Protein AF-0000000077763457 (afdb_homodimer)

Secondary structure (DSSP, 8-state):
-HHHHHHHHHHHHHHTTSSS-HHHHHHHHHHHHHHHHHHHHHHHHHHHHHHHHHHHHHHHHHHHHHHHHHHHHHS-TTTTHHHHHHHHHHHHHHHHHHHT-------TTTTT-GGGG--/-HHHHHHHHHHHHHHGGGSS-HHHHHHHHHHHHHHHHHHHHHHHHHHHHHHHHHHHHHHHHHHHHHHHHHHHHHS-TTTTHHHHHHHHHHHHHHHHHHHH-------TTTTT-GGGG--

pLDDT: mean 83.64, std 17.23, range [43.44, 98.12]

Organism: Raphanus sativus (NCBI:txid3726)

Structure (mmCIF, N/CA/C/O backbone):
data_AF-0000000077763457-model_v1
#
loop_
_entity.id
_entity.type
_entity.pdbx_description
1 polymer 'Uncharacterized protein LOC130497691'
#
loop_
_atom_site.group_PDB
_atom_site.id
_atom_site.type_symbol
_atom_site.label_atom_id
_atom_site.label_alt_id
_atom_site.label_comp_id
_atom_site.label_asym_id
_atom_site.label_entity_id
_atom_site.label_seq_id
_atom_site.pdbx_PDB_ins_code
_atom_site.Cartn_x
_atom_site.Cartn_y
_atom_site.Cartn_z
_atom_site.occupancy
_atom_site.B_iso_or_equiv
_atom_site.auth_seq_id
_atom_site.auth_comp_id
_atom_site.auth_asym_id
_atom_site.auth_atom_id
_atom_site.pdbx_PDB_model_num
ATOM 1 N N . MET A 1 1 ? 8.023 27.281 19.297 1 49.06 1 MET A N 1
ATOM 2 C CA . MET A 1 1 ? 6.66 27.219 19.828 1 49.06 1 MET A CA 1
ATOM 3 C C . MET A 1 1 ? 6.531 28 21.125 1 49.06 1 MET A C 1
ATOM 5 O O . MET A 1 1 ? 5.613 28.812 21.266 1 49.06 1 MET A O 1
ATOM 9 N N . GLU A 1 2 ? 7.637 27.734 21.938 1 48 2 GLU A N 1
ATOM 10 C CA . GLU A 1 2 ? 7.523 28.312 23.281 1 48 2 GLU A CA 1
ATOM 11 C C . GLU A 1 2 ? 7.621 29.844 23.234 1 48 2 GLU A C 1
ATOM 13 O O . GLU A 1 2 ? 6.832 30.531 23.859 1 48 2 GLU A O 1
ATOM 18 N N . ASN A 1 3 ? 8.625 30.266 22.609 1 46.22 3 ASN A N 1
ATOM 19 C CA . ASN A 1 3 ? 8.828 31.703 22.547 1 46.22 3 ASN A CA 1
ATOM 20 C C . ASN A 1 3 ? 7.656 32.406 21.875 1 46.22 3 ASN A C 1
ATOM 22 O O . ASN A 1 3 ? 7.254 33.5 22.281 1 46.22 3 ASN A O 1
ATOM 26 N N . PHE A 1 4 ? 7.117 31.688 20.969 1 47.12 4 PHE A N 1
ATOM 27 C CA . PHE A 1 4 ? 5.988 32.219 20.203 1 47.12 4 PHE A CA 1
ATOM 28 C C . PHE A 1 4 ? 4.758 32.344 21.094 1 47.12 4 PHE A C 1
ATOM 30 O O . PHE A 1 4 ? 4.062 33.344 21.062 1 47.12 4 PHE A O 1
ATOM 37 N N . ILE A 1 5 ? 4.566 31.359 21.781 1 53 5 ILE A N 1
ATOM 38 C CA . ILE A 1 5 ? 3.436 31.375 22.703 1 53 5 ILE A CA 1
ATOM 39 C C . ILE A 1 5 ? 3.58 32.562 23.672 1 53 5 ILE A C 1
ATOM 41 O O . ILE A 1 5 ? 2.596 33.219 24 1 53 5 ILE A O 1
ATOM 45 N N . ARG A 1 6 ? 4.82 32.688 23.922 1 52.28 6 ARG A N 1
ATOM 46 C CA . ARG A 1 6 ? 5.09 33.719 24.891 1 52.28 6 ARG A CA 1
ATOM 47 C C . ARG A 1 6 ? 4.762 35.094 24.297 1 52.28 6 ARG A C 1
ATOM 49 O O . ARG A 1 6 ? 4.125 35.938 24.953 1 52.28 6 ARG A O 1
ATOM 56 N N . ASP A 1 7 ? 5.195 35.281 23.094 1 50.53 7 ASP A N 1
ATOM 57 C CA . ASP A 1 7 ? 4.949 36.594 22.469 1 50.53 7 ASP A CA 1
ATOM 58 C C . ASP A 1 7 ? 3.459 36.781 22.219 1 50.53 7 ASP A C 1
ATOM 60 O O . ASP A 1 7 ? 2.941 37.906 22.406 1 50.53 7 ASP A O 1
ATOM 64 N N . LEU A 1 8 ? 2.832 35.719 21.875 1 54.31 8 LEU A N 1
ATOM 65 C CA . LEU A 1 8 ? 1.391 35.781 21.672 1 54.31 8 LEU A CA 1
ATOM 66 C C . LEU A 1 8 ? 0.662 36.125 22.969 1 54.31 8 LEU A C 1
ATOM 68 O O . LEU A 1 8 ? -0.302 36.875 22.953 1 54.31 8 LEU A O 1
ATOM 72 N N . LYS A 1 9 ? 1.216 35.562 24 1 51.25 9 LYS A N 1
ATOM 73 C CA . LYS A 1 9 ? 0.611 35.812 25.297 1 51.25 9 LYS A CA 1
ATOM 74 C C . LYS A 1 9 ? 0.705 37.312 25.656 1 51.25 9 LYS A C 1
ATOM 76 O O . LYS A 1 9 ? -0.251 37.875 26.188 1 51.25 9 LYS A O 1
ATOM 81 N N . ILE A 1 10 ? 1.78 37.875 25.438 1 50.09 10 ILE A N 1
ATOM 82 C CA . ILE A 1 10 ? 1.994 39.281 25.797 1 50.09 10 ILE A CA 1
ATOM 83 C C . ILE A 1 10 ? 1.069 40.156 24.969 1 50.09 10 ILE A C 1
ATOM 85 O O . ILE A 1 10 ? 0.465 41.094 25.484 1 50.09 10 ILE A O 1
ATOM 89 N N . LYS A 1 11 ? 0.938 39.719 23.828 1 50.59 11 LYS A N 1
ATOM 90 C CA . LYS A 1 11 ? 0.143 40.562 22.938 1 50.59 11 LYS A CA 1
ATOM 91 C C . LYS A 1 11 ? -1.35 40.375 23.203 1 50.59 11 LYS A C 1
ATOM 93 O O . LYS A 1 11 ? -2.127 41.312 23.062 1 50.59 11 LYS A O 1
ATOM 98 N N . THR A 1 12 ? -1.699 39.188 23.688 1 53.12 12 THR A N 1
ATOM 99 C CA . THR A 1 12 ? -3.074 38.906 24.094 1 53.12 12 THR A CA 1
ATOM 100 C C . THR A 1 12 ? -3.475 39.781 25.281 1 53.12 12 THR A C 1
ATOM 102 O O . THR A 1 12 ? -4.609 40.25 25.344 1 53.12 12 THR A O 1
ATOM 105 N N . LEU A 1 13 ? -2.615 39.969 26.156 1 47.91 13 LEU A N 1
ATOM 106 C CA . LEU A 1 13 ? -2.963 40.781 27.328 1 47.91 13 LEU A CA 1
ATOM 107 C C . LEU A 1 13 ? -3.432 42.188 26.891 1 47.91 13 LEU A C 1
ATOM 109 O O . LEU A 1 13 ? -4.328 42.75 27.516 1 47.91 13 LEU A O 1
ATOM 113 N N . MET A 1 14 ? -2.785 42.656 26.031 1 46.94 14 MET A N 1
ATOM 114 C CA . MET A 1 14 ? -3.211 44 25.688 1 46.94 14 MET A CA 1
ATOM 115 C C . MET A 1 14 ? -4.531 43.969 24.922 1 46.94 14 MET A C 1
ATOM 117 O O . MET A 1 14 ? -5.285 44.969 24.953 1 46.94 14 MET A O 1
ATOM 121 N N . ALA A 1 15 ? -4.727 42.844 24.172 1 46.34 15 ALA A N 1
ATOM 122 C CA . ALA A 1 15 ? -5.938 42.719 23.359 1 46.34 15 ALA A CA 1
ATOM 123 C C . ALA A 1 15 ? -7.074 42.094 24.188 1 46.34 15 ALA A C 1
ATOM 125 O O . ALA A 1 15 ? -8.18 41.906 23.672 1 46.34 15 ALA A O 1
ATOM 126 N N . GLU A 1 16 ? -6.867 41.812 25.359 1 48.91 16 GLU A N 1
ATOM 127 C CA . GLU A 1 16 ? -7.883 41.156 26.203 1 48.91 16 GLU A CA 1
ATOM 128 C C . GLU A 1 16 ? -9.172 42 26.219 1 48.91 16 GLU A C 1
ATOM 130 O O . GLU A 1 16 ? -10.234 41.469 26.578 1 48.91 16 GLU A O 1
ATOM 135 N N . ASP A 1 17 ? -9.086 43.156 25.953 1 47.09 17 ASP A N 1
ATOM 136 C CA . ASP A 1 17 ? -10.336 43.781 26.344 1 47.09 17 ASP A CA 1
ATOM 137 C C . ASP A 1 17 ? -11.492 43.312 25.469 1 47.09 17 ASP A C 1
ATOM 139 O O . ASP A 1 17 ? -12.656 43.375 25.875 1 47.09 17 ASP A O 1
ATOM 143 N N . TYR A 1 18 ? -11.391 43.219 24.141 1 43.44 18 TYR A N 1
ATOM 144 C CA . TYR A 1 18 ? -12.531 43.062 23.25 1 43.44 18 TYR A CA 1
ATOM 145 C C . TYR A 1 18 ? -12.289 41.938 22.25 1 43.44 18 TYR A C 1
ATOM 147 O O . TYR A 1 18 ? -11.703 42.156 21.188 1 43.44 18 TYR A O 1
ATOM 155 N N . GLY A 1 19 ? -12.109 40.625 22.828 1 51.44 19 GLY A N 1
ATOM 156 C CA . GLY A 1 19 ? -12.172 39.5 21.875 1 51.44 19 GLY A CA 1
ATOM 157 C C . GLY A 1 19 ? -11.383 38.312 22.312 1 51.44 19 GLY A C 1
ATOM 158 O O . GLY A 1 19 ? -10.914 38.25 23.453 1 51.44 19 GLY A O 1
ATOM 159 N N . THR A 1 20 ? -11.719 37.188 21.797 1 58.56 20 THR A N 1
ATOM 160 C CA . THR A 1 20 ? -11 35.938 22.047 1 58.56 20 THR A CA 1
ATOM 161 C C . THR A 1 20 ? -9.492 36.188 22.047 1 58.56 20 THR A C 1
ATOM 163 O O . THR A 1 20 ? -8.961 36.812 21.141 1 58.56 20 THR A O 1
ATOM 166 N N . PRO A 1 21 ? -8.992 36.031 23.281 1 64.75 21 PRO A N 1
ATOM 167 C CA . PRO A 1 21 ? -7.543 36.219 23.344 1 64.75 21 PRO A CA 1
ATOM 168 C C . PRO A 1 21 ? -6.816 35.625 22.141 1 64.75 21 PRO A C 1
ATOM 170 O O . PRO A 1 21 ? -7.254 34.594 21.594 1 64.75 21 PRO A O 1
ATOM 173 N N . VAL A 1 22 ? -5.957 36.25 21.562 1 67.44 22 VAL A N 1
ATOM 174 C CA . VAL A 1 22 ? -5.145 35.844 20.406 1 67.44 22 VAL A CA 1
ATOM 175 C C . VAL A 1 22 ? -4.613 34.438 20.625 1 67.44 22 VAL A C 1
ATOM 177 O O . VAL A 1 22 ? -4.562 33.625 19.688 1 67.44 22 VAL A O 1
ATOM 180 N N . GLU A 1 23 ? -4.359 34.188 21.906 1 68.94 23 GLU A N 1
ATOM 181 C CA . GLU A 1 23 ? -3.844 32.844 22.234 1 68.94 23 GLU A CA 1
ATOM 182 C C . GLU A 1 23 ? -4.891 31.766 21.984 1 68.94 23 GLU A C 1
ATOM 184 O O . GLU A 1 23 ? -4.574 30.703 21.469 1 68.94 23 GLU A O 1
ATOM 189 N N . GLU A 1 24 ? -6.105 32 22.312 1 74.5 24 GLU A N 1
ATOM 190 C CA . GLU A 1 24 ? -7.188 31.047 22.109 1 74.5 24 GLU A CA 1
ATOM 191 C C . GLU A 1 24 ? -7.453 30.828 20.625 1 74.5 24 GLU A C 1
ATOM 193 O O . GLU A 1 24 ? -7.711 29.703 20.188 1 74.5 24 GLU A O 1
ATOM 198 N N . VAL A 1 25 ? -7.387 31.859 19.891 1 71.06 25 VAL A N 1
ATOM 199 C CA . VAL A 1 25 ? -7.59 31.766 18.453 1 71.06 25 VAL A CA 1
ATOM 200 C C . VAL A 1 25 ? -6.473 30.938 17.828 1 71.06 25 VAL A C 1
ATOM 202 O O . VAL A 1 25 ? -6.727 30.094 16.969 1 71.06 25 VAL A O 1
ATOM 205 N N . PHE A 1 26 ? -5.312 31.203 18.312 1 76.12 26 PHE A N 1
ATOM 206 C CA . PHE A 1 26 ? -4.16 30.469 17.812 1 76.12 26 PHE A CA 1
ATOM 207 C C . PHE A 1 26 ? -4.281 28.984 18.141 1 76.12 26 PHE A C 1
ATOM 209 O O . PHE A 1 26 ? -4.102 28.141 17.25 1 76.12 26 PHE A O 1
ATOM 216 N N . ASP A 1 27 ? -4.676 28.75 19.297 1 79.88 27 ASP A N 1
ATOM 217 C CA . ASP A 1 27 ? -4.82 27.359 19.719 1 79.88 27 ASP A CA 1
ATOM 218 C C . ASP A 1 27 ? -5.883 26.656 18.891 1 79.88 27 ASP A C 1
ATOM 220 O O . ASP A 1 27 ? -5.684 25.516 18.469 1 79.88 27 ASP A O 1
ATOM 224 N N . LYS A 1 28 ? -6.922 27.297 18.625 1 82.31 28 LYS A N 1
ATOM 225 C CA . LYS A 1 28 ? -7.996 26.703 17.844 1 82.31 28 LYS A CA 1
ATOM 226 C C . LYS A 1 28 ? -7.551 26.453 16.406 1 82.31 28 LYS A C 1
ATOM 228 O O . LYS A 1 28 ? -7.883 25.422 15.812 1 82.31 28 LYS A O 1
ATOM 233 N N . CYS A 1 29 ? -6.785 27.344 15.875 1 78.38 29 CYS A N 1
ATOM 234 C CA . CYS A 1 29 ? -6.273 27.188 14.523 1 78.38 29 CYS A CA 1
ATOM 235 C C . CYS A 1 29 ? -5.344 25.984 14.422 1 78.38 29 CYS A C 1
ATOM 237 O O . CYS A 1 29 ? -5.441 25.188 13.484 1 78.38 29 CYS A O 1
ATOM 239 N N . VAL A 1 30 ? -4.547 25.891 15.391 1 82.06 30 VAL A N 1
ATOM 240 C CA . VAL A 1 30 ? -3.596 24.797 15.43 1 82.06 30 VAL A CA 1
ATOM 241 C C . VAL A 1 30 ? -4.348 23.469 15.539 1 82.06 30 VAL A C 1
ATOM 243 O O . VAL A 1 30 ? -4.031 22.516 14.828 1 82.06 30 VAL A O 1
ATOM 246 N N . GLU A 1 31 ? -5.32 23.438 16.328 1 85.06 31 GLU A N 1
ATOM 247 C CA . GLU A 1 31 ? -6.125 22.234 16.516 1 85.06 31 GLU A CA 1
ATOM 248 C C . GLU A 1 31 ? -6.852 21.859 15.219 1 85.06 31 GLU A C 1
ATOM 250 O O . GLU A 1 31 ? -6.828 20.703 14.805 1 85.06 31 GLU A O 1
ATOM 255 N N . ASP A 1 32 ? -7.43 22.828 14.602 1 83.38 32 ASP A N 1
ATOM 256 C CA . ASP A 1 32 ? -8.18 22.578 13.367 1 83.38 32 ASP A CA 1
ATOM 257 C C . ASP A 1 32 ? -7.258 22.078 12.258 1 83.38 32 ASP A C 1
ATOM 259 O O . ASP A 1 32 ? -7.609 21.156 11.523 1 83.38 32 ASP A O 1
ATOM 263 N N . MET A 1 33 ? -6.133 22.703 12.18 1 86.44 33 MET A N 1
ATOM 264 C CA . MET A 1 33 ? -5.168 22.281 11.172 1 86.44 33 MET A CA 1
ATOM 265 C C . MET A 1 33 ? -4.68 20.859 11.438 1 86.44 33 MET A C 1
ATOM 267 O O . MET A 1 33 ? -4.578 20.047 10.516 1 86.44 33 MET A O 1
ATOM 271 N N . THR A 1 34 ? -4.445 20.562 12.664 1 88.38 34 THR A N 1
ATOM 272 C CA . THR A 1 34 ? -3.996 19.234 13.039 1 88.38 34 THR A CA 1
ATOM 273 C C . THR A 1 34 ? -5.047 18.188 12.68 1 88.38 34 THR A C 1
ATOM 275 O O . THR A 1 34 ? -4.727 17.156 12.07 1 88.38 34 THR A O 1
ATOM 278 N N . GLU A 1 35 ? -6.246 18.5 13.008 1 91.38 35 GLU A N 1
ATOM 279 C CA . GLU A 1 35 ? -7.328 17.562 12.719 1 91.38 35 GLU A CA 1
ATOM 280 C C . GLU A 1 35 ? -7.5 17.359 11.211 1 91.38 35 GLU A C 1
ATOM 282 O O . GLU A 1 35 ? -7.715 16.234 10.75 1 91.38 35 GLU A O 1
ATOM 287 N N . HIS A 1 36 ? -7.359 18.438 10.508 1 92.12 36 HIS A N 1
ATOM 288 C CA . HIS A 1 36 ? -7.492 18.391 9.055 1 92.12 36 HIS A CA 1
ATOM 289 C C . HIS A 1 36 ? -6.422 17.5 8.438 1 92.12 36 HIS A C 1
ATOM 291 O O . HIS A 1 36 ? -6.727 16.625 7.625 1 92.12 36 HIS A O 1
ATOM 297 N N . TYR A 1 37 ? -5.242 17.672 8.852 1 92.56 37 TYR A N 1
ATOM 298 C CA . TYR A 1 37 ? -4.156 16.891 8.273 1 92.56 37 TYR A CA 1
ATOM 299 C C . TYR A 1 37 ? -4.176 15.461 8.789 1 92.56 37 TYR A C 1
ATOM 301 O O . TYR A 1 37 ? -3.842 14.531 8.062 1 92.56 37 TYR A O 1
ATOM 309 N N . ARG A 1 38 ? -4.594 15.305 10.023 1 93.19 38 ARG A N 1
ATOM 310 C CA . ARG A 1 38 ? -4.762 13.945 10.531 1 93.19 38 ARG A CA 1
ATOM 311 C C . ARG A 1 38 ? -5.805 13.18 9.719 1 93.19 38 ARG A C 1
ATOM 313 O O . ARG A 1 38 ? -5.637 11.992 9.445 1 93.19 38 ARG A O 1
ATOM 320 N N . ALA A 1 39 ? -6.82 13.852 9.328 1 94.69 39 ALA A N 1
ATOM 321 C CA . ALA A 1 39 ? -7.832 13.219 8.484 1 94.69 39 ALA A CA 1
ATOM 322 C C . ALA A 1 39 ? -7.227 12.758 7.156 1 94.69 39 ALA A C 1
ATOM 324 O O . ALA A 1 39 ? -7.531 11.664 6.68 1 94.69 39 ALA A O 1
ATOM 325 N N . LYS A 1 40 ? -6.402 13.539 6.594 1 94.38 40 LYS A N 1
ATOM 326 C CA . LYS A 1 40 ? -5.734 13.172 5.352 1 94.38 40 LYS A CA 1
ATOM 327 C C . LYS A 1 40 ? -4.828 11.953 5.551 1 94.38 40 LYS A C 1
ATOM 329 O O . LYS A 1 40 ? -4.812 11.047 4.719 1 94.38 40 LYS A O 1
ATOM 334 N N . LEU A 1 41 ? -4.094 11.977 6.645 1 95.62 41 LEU A N 1
ATOM 335 C CA . LEU A 1 41 ? -3.24 10.844 6.977 1 95.62 41 LEU A CA 1
ATOM 336 C C . LEU A 1 41 ? -4.066 9.57 7.109 1 95.62 41 LEU A C 1
ATOM 338 O O . LEU A 1 41 ? -3.691 8.523 6.56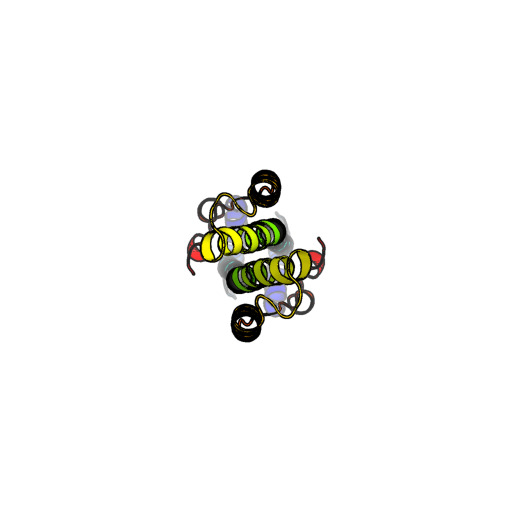6 1 95.62 41 LEU A O 1
ATOM 342 N N . PHE A 1 42 ? -5.191 9.672 7.703 1 95.25 42 PHE A N 1
ATOM 343 C CA . PHE A 1 42 ? -6.059 8.516 7.895 1 95.25 42 PHE A CA 1
ATOM 344 C C . PHE A 1 42 ? -6.602 8.023 6.559 1 95.25 42 PHE A C 1
ATOM 346 O O . PHE A 1 42 ? -6.699 6.812 6.328 1 95.25 42 PHE A O 1
ATOM 353 N N . MET A 1 43 ? -6.934 8.953 5.711 1 95.25 43 MET A N 1
ATOM 354 C CA . MET A 1 43 ? -7.414 8.578 4.383 1 95.25 43 MET A CA 1
ATOM 355 C C . MET A 1 43 ? -6.359 7.789 3.621 1 95.25 43 MET A C 1
ATOM 357 O O . MET A 1 43 ? -6.66 6.754 3.025 1 95.25 43 MET A O 1
ATOM 361 N N . LEU A 1 44 ? -5.176 8.297 3.701 1 94.94 44 LEU A N 1
ATOM 362 C CA . LEU A 1 44 ? -4.082 7.629 3.004 1 94.94 44 LEU A CA 1
ATOM 363 C C . LEU A 1 44 ? -3.795 6.266 3.625 1 94.94 44 LEU A C 1
ATOM 365 O O . LEU A 1 44 ? -3.562 5.289 2.908 1 94.94 44 LEU A O 1
ATOM 369 N N . LYS A 1 45 ? -3.871 6.227 4.875 1 95.38 45 LYS A N 1
ATOM 370 C CA . LYS A 1 45 ? -3.662 4.953 5.562 1 95.38 45 LYS A CA 1
ATOM 371 C C . LYS A 1 45 ? -4.746 3.945 5.195 1 95.38 45 LYS A C 1
ATOM 373 O O . LYS A 1 45 ? -4.457 2.775 4.945 1 95.38 45 LYS A O 1
ATOM 378 N N . LYS A 1 46 ? -5.949 4.363 5.176 1 94 46 LYS A N 1
ATOM 379 C CA . LYS A 1 46 ? -7.055 3.488 4.793 1 94 46 LYS A CA 1
ATOM 380 C C . LYS A 1 46 ? -6.883 2.971 3.371 1 94 46 LYS A C 1
ATOM 382 O O . LYS A 1 46 ? -7.16 1.802 3.092 1 94 46 LYS A O 1
ATOM 387 N N . GLN A 1 47 ? -6.445 3.844 2.512 1 95.44 47 GLN A N 1
ATOM 388 C CA . GLN A 1 47 ? -6.172 3.416 1.145 1 95.44 47 GLN A CA 1
ATOM 389 C C . GLN A 1 47 ? -5.062 2.369 1.107 1 95.44 47 GLN A C 1
ATOM 391 O O . GLN A 1 47 ? -5.18 1.357 0.412 1 95.44 47 GLN A O 1
ATOM 396 N N . GLN A 1 48 ? -4.023 2.592 1.823 1 94.31 48 GLN A N 1
ATOM 397 C CA . GLN A 1 48 ? -2.91 1.654 1.913 1 94.31 48 GLN A CA 1
ATOM 398 C C . GLN A 1 48 ? -3.379 0.29 2.412 1 94.31 48 GLN A C 1
ATOM 400 O O . GLN A 1 48 ? -3.02 -0.742 1.841 1 94.31 48 GLN A O 1
ATOM 405 N N . ASP A 1 49 ? -4.164 0.328 3.457 1 94 49 ASP A N 1
ATOM 406 C CA . ASP A 1 49 ? -4.68 -0.913 4.027 1 94 49 ASP A CA 1
ATOM 407 C C . ASP A 1 49 ? -5.547 -1.664 3.02 1 94 49 ASP A C 1
ATOM 409 O O . ASP A 1 49 ? -5.461 -2.889 2.912 1 94 49 ASP A O 1
ATOM 413 N N . ALA A 1 50 ? -6.363 -0.971 2.379 1 95.25 50 ALA A N 1
ATOM 414 C CA . ALA A 1 50 ? -7.223 -1.579 1.365 1 95.25 50 ALA A CA 1
ATOM 415 C C . ALA A 1 50 ? -6.395 -2.166 0.225 1 95.25 50 ALA A C 1
ATOM 417 O O . ALA A 1 50 ? -6.691 -3.258 -0.267 1 95.25 50 ALA A O 1
ATOM 418 N N . GLU A 1 51 ? -5.367 -1.445 -0.211 1 95 51 GLU A N 1
ATOM 419 C CA . GLU A 1 51 ? -4.473 -1.95 -1.249 1 95 51 GLU A CA 1
ATOM 420 C C . GLU A 1 51 ? -3.779 -3.234 -0.803 1 95 51 GLU A C 1
ATOM 422 O O . GLU A 1 51 ? -3.652 -4.18 -1.584 1 95 51 GLU A O 1
ATOM 427 N N . TYR A 1 52 ? -3.383 -3.256 0.397 1 95.81 52 TYR A N 1
ATOM 428 C CA . TYR A 1 52 ? -2.742 -4.453 0.932 1 95.81 52 TYR A CA 1
ATOM 429 C C . TYR A 1 52 ? -3.684 -5.652 0.864 1 95.81 52 TYR A C 1
ATOM 431 O O . TYR A 1 52 ? -3.289 -6.734 0.424 1 95.81 52 TYR A O 1
ATOM 439 N N . LYS A 1 53 ? -4.84 -5.449 1.29 1 95.81 53 LYS A N 1
ATOM 440 C CA . LYS A 1 53 ? -5.836 -6.516 1.232 1 95.81 53 LYS A CA 1
ATOM 441 C C . LYS A 1 53 ? -6.043 -6.996 -0.201 1 95.81 53 LYS A C 1
ATOM 443 O O . LYS A 1 53 ? -6.113 -8.203 -0.453 1 95.81 53 LYS A O 1
ATOM 448 N N . LYS A 1 54 ? -6.207 -6.059 -1.076 1 96.25 54 LYS A N 1
ATOM 449 C CA . LYS A 1 54 ? -6.375 -6.426 -2.48 1 96.25 54 LYS A CA 1
ATOM 450 C C . LYS A 1 54 ? -5.191 -7.25 -2.977 1 96.25 54 LYS A C 1
ATOM 452 O O . LYS A 1 54 ? -5.375 -8.258 -3.66 1 96.25 54 LYS A O 1
ATOM 457 N N . PHE A 1 55 ? -3.994 -6.828 -2.643 1 95.75 55 PHE A N 1
ATOM 458 C CA . PHE A 1 55 ? -2.781 -7.527 -3.045 1 95.75 55 PHE A CA 1
ATOM 459 C C . PHE A 1 55 ? -2.771 -8.953 -2.498 1 95.75 55 PHE A C 1
ATOM 461 O O . PHE A 1 55 ? -2.424 -9.898 -3.211 1 95.75 55 PHE A O 1
ATOM 468 N N . GLN A 1 56 ? -3.213 -9.117 -1.295 1 95.5 56 GLN A N 1
ATOM 469 C CA . GLN A 1 56 ? -3.266 -10.453 -0.698 1 95.5 56 GLN A CA 1
ATOM 470 C C . GLN A 1 56 ? -4.191 -11.375 -1.49 1 95.5 56 GLN A C 1
ATOM 472 O O . GLN A 1 56 ? -3.859 -12.539 -1.729 1 95.5 56 GLN A O 1
ATOM 477 N N . GLU A 1 57 ? -5.23 -10.805 -1.866 1 95.88 57 GLU A N 1
ATOM 478 C CA . GLU A 1 57 ? -6.168 -11.602 -2.654 1 95.88 57 GLU A CA 1
ATOM 479 C C . GLU A 1 57 ? -5.594 -11.93 -4.031 1 95.88 57 GLU A C 1
ATOM 481 O O . GLU A 1 57 ? -5.859 -12.992 -4.586 1 95.88 57 GLU A O 1
ATOM 486 N N . GLU A 1 58 ? -4.824 -11.008 -4.602 1 96.19 58 GLU A N 1
ATOM 487 C CA . GLU A 1 58 ? -4.246 -11.18 -5.934 1 96.19 58 GLU A CA 1
ATOM 488 C C . GLU A 1 58 ? -3.18 -12.273 -5.934 1 96.19 58 GLU A C 1
ATOM 490 O O . GLU A 1 58 ? -2.902 -12.875 -6.973 1 96.19 58 GLU A O 1
ATOM 495 N N . LEU A 1 59 ? -2.584 -12.5 -4.824 1 96.38 59 LEU A N 1
ATOM 496 C CA . LEU A 1 59 ? -1.567 -13.539 -4.738 1 96.38 59 LEU A CA 1
ATOM 497 C C . LEU A 1 59 ? -2.133 -14.891 -5.168 1 96.38 59 LEU A C 1
ATOM 499 O O . LEU A 1 59 ? -1.491 -15.617 -5.926 1 96.38 59 LEU A O 1
ATOM 503 N N . GLU A 1 60 ? -3.311 -15.164 -4.719 1 96.94 60 GLU A N 1
ATOM 504 C CA . GLU A 1 60 ? -3.939 -16.438 -5.074 1 96.94 60 GLU A CA 1
ATOM 505 C C . GLU A 1 60 ? -4.215 -16.516 -6.574 1 96.94 60 GLU A C 1
ATOM 507 O O . GLU A 1 60 ? -4.117 -17.578 -7.172 1 96.94 60 GLU A O 1
ATOM 512 N N . VAL A 1 61 ? -4.598 -15.422 -7.121 1 96.94 61 VAL A N 1
ATOM 513 C CA . VAL A 1 61 ? -4.82 -15.367 -8.562 1 96.94 61 VAL A CA 1
ATOM 514 C C . VAL A 1 61 ? -3.557 -15.805 -9.297 1 96.94 61 VAL A C 1
ATOM 516 O O . VAL A 1 61 ? -3.611 -16.672 -10.18 1 96.94 61 VAL A O 1
ATOM 519 N N . TRP A 1 62 ? -2.428 -15.312 -8.914 1 97.75 62 TRP A N 1
ATOM 520 C CA . TRP A 1 62 ? -1.165 -15.594 -9.586 1 97.75 62 TRP A CA 1
ATOM 521 C C . TRP A 1 62 ? -0.718 -17.031 -9.32 1 97.75 62 TRP A C 1
ATOM 523 O O . TRP A 1 62 ? -0.16 -17.688 -10.203 1 97.75 62 TRP A O 1
ATOM 533 N N . ARG A 1 63 ? -1.011 -17.484 -8.141 1 97.94 63 ARG A N 1
ATOM 534 C CA . ARG A 1 63 ? -0.69 -18.875 -7.812 1 97.94 63 ARG A CA 1
ATOM 535 C C . ARG A 1 63 ? -1.428 -19.828 -8.734 1 97.94 63 ARG A C 1
ATOM 537 O O . ARG A 1 63 ? -0.82 -20.734 -9.312 1 97.94 63 ARG A O 1
ATOM 544 N N . ILE A 1 64 ? -2.703 -19.656 -8.914 1 97.62 64 ILE A N 1
ATOM 545 C CA . ILE A 1 64 ? -3.527 -20.5 -9.766 1 97.62 64 ILE A CA 1
ATOM 546 C C . ILE A 1 64 ? -3.098 -20.344 -11.219 1 97.62 64 ILE A C 1
ATOM 548 O O . ILE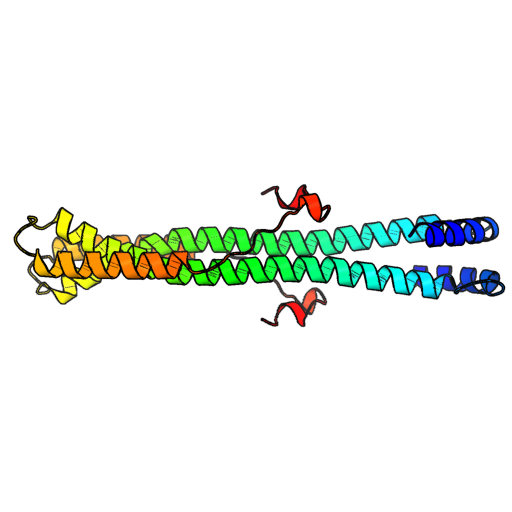 A 1 64 ? -3.031 -21.328 -11.969 1 97.62 64 ILE A O 1
ATOM 552 N N . GLN A 1 65 ? -2.791 -19.078 -11.586 1 97.5 65 GLN A N 1
ATOM 553 C CA . GLN A 1 65 ? -2.309 -18.828 -12.938 1 97.5 65 GLN A CA 1
ATOM 554 C C . GLN A 1 65 ? -1.022 -19.594 -13.219 1 97.5 65 GLN A C 1
ATOM 556 O O . GLN A 1 65 ? -0.83 -20.125 -14.32 1 97.5 65 GLN A O 1
ATOM 561 N N . GLY A 1 66 ? -0.154 -19.641 -12.281 1 96.56 66 GLY A N 1
ATOM 562 C CA . GLY A 1 66 ? 1.059 -20.422 -12.438 1 96.56 66 GLY A CA 1
ATOM 563 C C . GLY A 1 66 ? 0.787 -21.891 -12.711 1 96.56 66 GLY A C 1
ATOM 564 O O . GLY A 1 66 ? 1.419 -22.5 -13.586 1 96.56 66 GLY A O 1
ATOM 565 N N . LYS A 1 67 ? -0.133 -22.484 -12.008 1 95.94 67 LYS A N 1
ATOM 566 C CA . LYS A 1 67 ? -0.508 -23.875 -12.227 1 95.94 67 LYS A CA 1
ATOM 567 C C . LYS A 1 67 ? -1.038 -24.078 -13.641 1 95.94 67 LYS A C 1
ATOM 569 O O . LYS A 1 67 ? -0.631 -25.016 -14.336 1 95.94 67 LYS A O 1
ATOM 574 N N . LEU A 1 68 ? -1.894 -23.125 -14 1 96 68 LEU A N 1
ATOM 575 C CA . LEU A 1 68 ? -2.492 -23.219 -15.328 1 96 68 LEU A CA 1
ATOM 576 C C . LEU A 1 68 ? -1.429 -23.094 -16.406 1 96 68 LEU A C 1
ATOM 578 O O . LEU A 1 68 ? -1.45 -23.828 -17.406 1 96 68 LEU A O 1
ATOM 582 N N . GLU A 1 69 ? -0.555 -22.188 -16.266 1 94.62 69 GLU A N 1
ATOM 583 C CA . GLU A 1 69 ? 0.53 -21.984 -17.219 1 94.62 69 GLU A CA 1
ATOM 584 C C . GLU A 1 69 ? 1.374 -23.25 -17.375 1 94.62 69 GLU A C 1
ATOM 586 O O . GLU A 1 69 ? 1.738 -23.625 -18.5 1 94.62 69 GLU A O 1
ATOM 591 N N . LEU A 1 70 ? 1.625 -23.906 -16.234 1 93.69 70 LEU A N 1
ATOM 592 C CA . LEU A 1 70 ? 2.436 -25.109 -16.281 1 93.69 70 LEU A CA 1
ATOM 593 C C . LEU A 1 70 ? 1.731 -26.203 -17.078 1 93.69 70 LEU A C 1
ATOM 595 O O . LEU A 1 70 ? 2.357 -26.891 -17.891 1 93.69 70 LEU A O 1
ATOM 599 N N . ILE A 1 71 ? 0.465 -26.406 -16.875 1 92.25 71 ILE A N 1
ATOM 600 C CA . ILE A 1 71 ? -0.316 -27.406 -17.609 1 92.25 71 ILE A CA 1
ATOM 601 C C . ILE A 1 71 ? -0.25 -27.109 -19.109 1 92.25 71 ILE A C 1
ATOM 603 O O . ILE A 1 71 ? -0.028 -28.031 -19.906 1 92.25 71 ILE A O 1
ATOM 607 N N . ASN A 1 72 ? -0.331 -25.844 -19.438 1 90.75 72 ASN A N 1
ATOM 608 C CA . ASN A 1 72 ? -0.307 -25.453 -20.844 1 90.75 72 ASN A CA 1
ATOM 609 C C . ASN A 1 72 ? 1.075 -25.656 -21.469 1 90.75 72 ASN A C 1
ATOM 611 O O . ASN A 1 72 ? 1.192 -26 -22.641 1 90.75 72 ASN A O 1
ATOM 615 N N . ASP A 1 73 ? 2.059 -25.453 -20.656 1 88.38 73 ASP A N 1
ATOM 616 C CA . ASP A 1 73 ? 3.43 -25.547 -21.156 1 88.38 73 ASP A CA 1
ATOM 617 C C . ASP A 1 73 ? 3.852 -27 -21.344 1 88.38 73 ASP A C 1
ATOM 619 O O . ASP A 1 73 ? 4.527 -27.328 -22.312 1 88.38 73 ASP A O 1
ATOM 623 N N . LEU A 1 74 ? 3.443 -27.906 -20.469 1 86.81 74 LEU A N 1
ATOM 624 C CA . LEU A 1 74 ? 4.055 -29.234 -20.438 1 86.81 74 LEU A CA 1
ATOM 625 C C . LEU A 1 74 ? 3.084 -30.297 -20.938 1 86.81 74 LEU A C 1
ATOM 627 O O . LEU A 1 74 ? 3.498 -31.406 -21.297 1 86.81 74 LEU A O 1
ATOM 631 N N . PHE A 1 75 ? 1.814 -29.922 -20.906 1 82.75 75 PHE A N 1
ATOM 632 C CA . PHE A 1 75 ? 0.871 -30.984 -21.219 1 82.75 75 PHE A CA 1
ATOM 633 C C . PHE A 1 75 ? -0.056 -30.562 -22.359 1 82.75 75 PHE A C 1
ATOM 635 O O . PHE A 1 75 ? -0.278 -29.375 -22.578 1 82.75 75 PHE A O 1
ATOM 642 N N . ASN A 1 76 ? -0.318 -31.625 -23.125 1 75 76 ASN A N 1
ATOM 643 C CA . ASN A 1 76 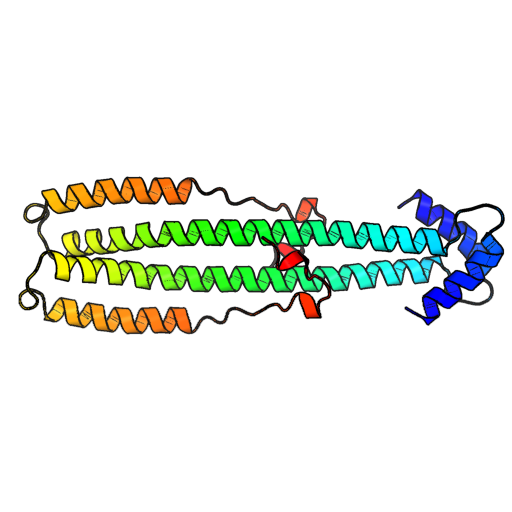? -1.345 -31.375 -24.141 1 75 76 ASN A CA 1
ATOM 644 C C . ASN A 1 76 ? -2.719 -31.172 -23.5 1 75 76 ASN A C 1
ATOM 646 O O . ASN A 1 76 ? -2.982 -31.688 -22.406 1 75 76 ASN A O 1
ATOM 650 N N . ASN A 1 77 ? -3.537 -30.328 -24.031 1 66.75 77 ASN A N 1
ATOM 651 C CA . ASN A 1 77 ? -4.828 -29.875 -23.516 1 66.75 77 ASN A CA 1
ATOM 652 C C . ASN A 1 77 ? -5.695 -31.047 -23.078 1 66.75 77 ASN A C 1
ATOM 654 O O . ASN A 1 77 ? -6.461 -30.938 -22.125 1 66.75 77 ASN A O 1
ATOM 658 N N . ASP A 1 78 ? -5.336 -32.281 -23.5 1 77.19 78 ASP A N 1
ATOM 659 C CA . ASP A 1 78 ? -6.242 -33.375 -23.219 1 77.19 78 ASP A CA 1
ATOM 660 C C . ASP A 1 78 ? -5.793 -34.156 -21.984 1 77.19 78 ASP A C 1
ATOM 662 O O . ASP A 1 78 ? -6.625 -34.688 -21.25 1 77.19 78 ASP A O 1
ATOM 666 N N . ALA A 1 79 ? -4.625 -34.188 -21.578 1 76.62 79 ALA A N 1
ATOM 667 C CA . ALA A 1 79 ? -4.102 -35.062 -20.531 1 76.62 79 ALA A CA 1
ATOM 668 C C . ALA A 1 79 ? -4.559 -34.594 -19.156 1 76.62 79 ALA A C 1
ATOM 670 O O . ALA A 1 79 ? -4.836 -35.438 -18.281 1 76.62 79 ALA A O 1
ATOM 671 N N . LEU A 1 80 ? -4.789 -33.312 -18.984 1 88.56 80 LEU A N 1
ATOM 672 C CA . LEU A 1 80 ? -5.152 -32.781 -17.672 1 88.56 80 LEU A CA 1
ATOM 673 C C . LEU A 1 80 ? -6.367 -31.859 -17.781 1 88.56 80 LEU A C 1
ATOM 675 O O . LEU A 1 80 ? -6.438 -30.844 -17.094 1 88.56 80 LEU A O 1
ATOM 679 N N . LYS A 1 81 ? -7.285 -32.344 -18.641 1 90.5 81 LYS A N 1
ATOM 680 C CA . LYS A 1 81 ? -8.445 -31.5 -18.938 1 90.5 81 LYS A CA 1
ATOM 681 C C . LYS A 1 81 ? -9.281 -31.25 -17.688 1 90.5 81 LYS A C 1
ATOM 683 O O . LYS A 1 81 ? -9.703 -30.125 -17.422 1 90.5 81 LYS A O 1
ATOM 688 N N . GLU A 1 82 ? -9.57 -32.312 -16.891 1 90.81 82 GLU A N 1
ATOM 689 C CA . GLU A 1 82 ? -10.367 -32.156 -15.68 1 90.81 82 GLU A CA 1
ATOM 690 C C . GLU A 1 82 ? -9.695 -31.219 -14.688 1 90.81 82 GLU A C 1
ATOM 692 O O . GLU A 1 82 ? -10.352 -30.328 -14.125 1 90.81 82 GLU A O 1
ATOM 697 N N . GLU A 1 83 ? -8.375 -31.406 -14.453 1 92.56 83 GLU A N 1
ATOM 698 C CA . GLU A 1 83 ? -7.629 -30.531 -13.562 1 92.56 83 GLU A CA 1
ATOM 699 C C . GLU A 1 83 ? -7.609 -29.094 -14.078 1 92.56 83 GLU A C 1
ATOM 701 O O . GLU A 1 83 ? -7.754 -28.156 -13.305 1 92.56 83 GLU A O 1
ATOM 706 N N . LYS A 1 84 ? -7.461 -28.922 -15.328 1 93.56 84 LYS A N 1
ATOM 707 C CA . LYS A 1 84 ? -7.469 -27.609 -15.945 1 93.56 84 LYS A CA 1
ATOM 708 C C . LYS A 1 84 ? -8.805 -26.906 -15.711 1 93.56 84 LYS A C 1
ATOM 710 O O . LYS A 1 84 ? -8.836 -25.719 -15.359 1 93.56 84 LYS A O 1
ATOM 715 N N . GLU A 1 85 ? -9.867 -27.578 -15.961 1 94.44 85 GLU A N 1
ATOM 716 C CA . GLU A 1 85 ? -11.195 -27 -15.766 1 94.44 85 GLU A CA 1
ATOM 717 C C . GLU A 1 85 ? -11.406 -26.578 -14.32 1 94.44 85 GLU A C 1
ATOM 719 O O . GLU A 1 85 ? -11.984 -25.531 -14.055 1 94.44 85 GLU A O 1
ATOM 724 N N . LYS A 1 86 ? -10.914 -27.359 -13.391 1 95.81 86 LYS A N 1
ATOM 725 C CA . LYS A 1 86 ? -11 -27.016 -11.969 1 95.81 86 LYS A CA 1
ATOM 726 C C . LYS A 1 86 ? -10.219 -25.75 -11.664 1 95.81 86 LYS A C 1
ATOM 728 O O . LYS A 1 86 ? -10.711 -24.859 -10.953 1 95.81 86 LYS A O 1
ATOM 733 N N . LEU A 1 87 ? -9.07 -25.656 -12.164 1 96.62 87 LEU A N 1
ATOM 734 C CA . LEU A 1 87 ? -8.219 -24.5 -11.93 1 96.62 87 LEU A CA 1
ATOM 735 C C . LEU A 1 87 ? -8.812 -23.25 -12.578 1 96.62 87 LEU A C 1
ATOM 737 O O . LEU A 1 87 ? -8.727 -22.156 -12.016 1 96.62 87 LEU A O 1
ATOM 741 N N . GLU A 1 88 ? -9.398 -23.422 -13.758 1 97 88 GLU A N 1
ATOM 742 C CA . GLU A 1 88 ? -10.039 -22.281 -14.422 1 97 88 GLU A CA 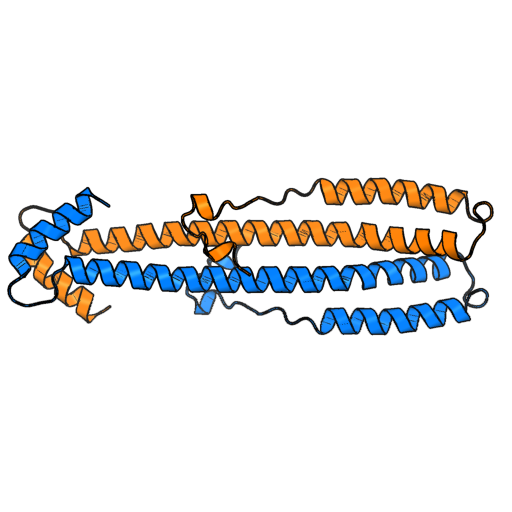1
ATOM 743 C C . GLU A 1 88 ? -11.203 -21.75 -13.594 1 97 88 GLU A C 1
ATOM 745 O O . GLU A 1 88 ? -11.383 -20.531 -13.477 1 97 88 GLU A O 1
ATOM 750 N N . SER A 1 89 ? -11.961 -22.641 -13.055 1 97.38 89 SER A N 1
ATOM 751 C CA . SER A 1 89 ? -13.055 -22.234 -12.172 1 97.38 89 SER A CA 1
ATOM 752 C C . SER A 1 89 ? -12.523 -21.531 -10.93 1 97.38 89 SER A C 1
ATOM 754 O O . SER A 1 89 ? -13.062 -20.516 -10.508 1 97.38 89 SER A O 1
ATOM 756 N N . ALA A 1 90 ? -11.461 -22.078 -10.352 1 97.88 90 ALA A N 1
ATOM 757 C CA . ALA A 1 90 ? -10.836 -21.469 -9.18 1 97.88 90 ALA A CA 1
ATOM 758 C C . ALA A 1 90 ? -10.281 -20.078 -9.508 1 97.88 90 ALA A C 1
ATOM 760 O O . ALA A 1 90 ? -10.344 -19.172 -8.688 1 97.88 90 ALA A O 1
ATOM 761 N N . LEU A 1 91 ? -9.773 -19.969 -10.703 1 98.12 91 LEU A N 1
ATOM 762 C CA . LEU A 1 91 ? -9.219 -18.688 -11.141 1 98.12 91 LEU A CA 1
ATOM 763 C C . LEU A 1 91 ? -10.297 -17.609 -11.211 1 98.12 91 LEU A C 1
ATOM 765 O O . LEU A 1 91 ? -10.094 -16.484 -10.742 1 98.12 91 LEU A O 1
ATOM 769 N N . VAL A 1 92 ? -11.398 -17.938 -11.773 1 97.81 92 VAL A N 1
ATOM 770 C CA . VAL A 1 92 ? -12.516 -17 -11.875 1 97.81 92 VAL A CA 1
ATOM 771 C C . VAL A 1 92 ? -12.938 -16.547 -10.477 1 97.81 92 VAL A C 1
ATOM 773 O O . VAL A 1 92 ? -13.156 -15.359 -10.242 1 97.81 92 VAL A O 1
ATOM 776 N N . LEU A 1 93 ? -13.023 -17.484 -9.562 1 98 93 LEU A N 1
ATOM 777 C CA . LEU A 1 93 ? -13.414 -17.172 -8.195 1 98 93 LEU A CA 1
ATOM 778 C C . LEU A 1 93 ? -12.375 -16.281 -7.523 1 98 93 LEU A C 1
ATOM 780 O O . LEU A 1 93 ? -12.719 -15.312 -6.852 1 98 93 LEU A O 1
ATOM 784 N N . ALA A 1 94 ? -11.133 -16.609 -7.637 1 97.75 94 ALA A N 1
ATOM 785 C CA . ALA A 1 94 ? -10.047 -15.828 -7.051 1 97.75 94 ALA A CA 1
ATOM 786 C C . ALA A 1 94 ? -10.039 -14.406 -7.609 1 97.75 94 ALA A C 1
ATOM 788 O O . ALA A 1 94 ? -9.867 -13.445 -6.863 1 97.75 94 ALA A O 1
ATOM 789 N N . GLN A 1 95 ? -10.227 -14.281 -8.93 1 97.88 95 GLN A N 1
ATOM 790 C CA . GLN A 1 95 ? -10.266 -12.977 -9.57 1 97.88 95 GLN A CA 1
ATOM 791 C C . GLN A 1 95 ? -11.445 -12.148 -9.055 1 97.88 95 GLN A C 1
ATOM 793 O O . GLN A 1 95 ? -11.312 -10.938 -8.836 1 97.88 95 GLN A O 1
ATOM 798 N N . ALA A 1 96 ? -12.531 -12.758 -8.898 1 97.5 96 ALA A N 1
ATOM 799 C CA . ALA A 1 96 ? -13.711 -12.07 -8.375 1 97.5 96 ALA A CA 1
ATOM 800 C C . ALA A 1 96 ? -13.453 -11.547 -6.965 1 97.5 96 ALA A C 1
ATOM 802 O O . ALA A 1 96 ? -13.812 -10.414 -6.641 1 97.5 96 ALA A O 1
ATOM 803 N N . LYS A 1 97 ? -12.844 -12.312 -6.133 1 96.56 97 LYS A N 1
ATOM 804 C CA . LYS A 1 97 ? -12.523 -11.914 -4.766 1 96.56 97 LYS A CA 1
ATOM 805 C C . LYS A 1 97 ? -11.594 -10.703 -4.75 1 96.56 97 LYS A C 1
ATOM 807 O O . LYS A 1 97 ? -11.789 -9.773 -3.971 1 96.56 97 LYS A O 1
ATOM 812 N N . ALA A 1 98 ? -10.578 -10.781 -5.555 1 95.5 98 ALA A N 1
ATOM 813 C CA . ALA A 1 98 ? -9.633 -9.672 -5.645 1 95.5 98 ALA A CA 1
ATOM 814 C C . ALA A 1 98 ? -10.32 -8.406 -6.133 1 95.5 98 ALA A C 1
ATOM 816 O O . ALA A 1 98 ? -10.031 -7.309 -5.641 1 95.5 98 ALA A O 1
ATOM 817 N N . SER A 1 99 ? -11.242 -8.547 -7.078 1 95.38 99 SER A N 1
ATOM 818 C CA . SER A 1 99 ? -11.938 -7.41 -7.664 1 95.38 99 SER A CA 1
ATOM 819 C C . SER A 1 99 ? -12.945 -6.812 -6.688 1 95.38 99 SER A C 1
ATOM 821 O O . SER A 1 99 ? -13.32 -5.645 -6.809 1 95.38 99 SER A O 1
ATOM 823 N N . ASP A 1 100 ? -13.359 -7.562 -5.73 1 95.44 100 ASP A N 1
ATOM 824 C CA . ASP A 1 100 ? -14.391 -7.133 -4.793 1 95.44 100 ASP A CA 1
ATOM 825 C C . ASP A 1 100 ? -13.805 -6.23 -3.709 1 95.44 100 ASP A C 1
ATOM 827 O O . ASP A 1 100 ? -14.539 -5.559 -2.984 1 95.44 100 ASP A O 1
ATOM 831 N N . VAL A 1 101 ? -12.516 -6.191 -3.646 1 95.69 101 VAL A N 1
ATOM 832 C CA . VAL A 1 101 ? -11.898 -5.324 -2.646 1 95.69 101 VAL A CA 1
ATOM 833 C C . VAL A 1 101 ? -11.93 -3.877 -3.127 1 95.69 101 VAL A C 1
ATOM 835 O O . VAL A 1 101 ? -11.336 -3.545 -4.156 1 95.69 101 VAL A O 1
ATOM 838 N N . TYR A 1 102 ? -12.594 -3.092 -2.41 1 96.5 102 TYR A N 1
ATOM 839 C CA . TYR A 1 102 ? -12.688 -1.678 -2.756 1 96.5 102 TYR A CA 1
ATOM 840 C C . TYR A 1 102 ? -11.484 -0.905 -2.229 1 96.5 102 TYR A C 1
ATOM 842 O O . TYR A 1 102 ? -11.172 -0.965 -1.038 1 96.5 102 TYR A O 1
ATOM 850 N N . VAL A 1 103 ? -10.789 -0.244 -3.09 1 95.38 103 VAL A N 1
ATOM 851 C CA . VAL A 1 103 ? -9.711 0.664 -2.723 1 95.38 103 VAL A CA 1
ATOM 852 C C . VAL A 1 103 ? -10.156 2.109 -2.93 1 95.38 103 VAL A C 1
ATOM 854 O O . VAL A 1 103 ? -10.375 2.543 -4.062 1 95.38 103 VAL A O 1
ATOM 857 N N . PRO A 1 104 ? -10.266 2.781 -1.843 1 95.06 104 PRO A N 1
ATOM 858 C CA . PRO A 1 104 ? -10.727 4.164 -1.995 1 95.06 104 PRO A CA 1
ATOM 859 C C . PRO A 1 104 ? -9.75 5.031 -2.785 1 95.06 104 PRO A C 1
ATOM 861 O O . PRO A 1 104 ? -8.531 4.871 -2.652 1 95.06 104 PRO A O 1
ATOM 864 N N . LYS A 1 105 ? -10.344 5.984 -3.543 1 93.69 105 LYS A N 1
ATOM 865 C CA . LYS A 1 105 ? -9.539 6.969 -4.258 1 93.69 105 LYS A CA 1
ATOM 866 C C . LYS A 1 105 ? -9.453 8.281 -3.482 1 93.69 105 LYS A C 1
ATOM 868 O O . LYS A 1 105 ? -10.43 8.711 -2.879 1 93.69 105 LYS A O 1
ATOM 873 N N . ILE A 1 106 ? -8.258 8.742 -3.529 1 93.25 106 ILE A N 1
ATOM 874 C CA . ILE A 1 106 ? -8.055 10.031 -2.875 1 93.25 106 ILE A CA 1
ATOM 875 C C . ILE A 1 106 ? -7.805 11.109 -3.926 1 93.25 106 ILE A C 1
ATOM 877 O O . ILE A 1 106 ? -6.906 10.977 -4.758 1 93.25 106 ILE A O 1
ATOM 881 N N . ASP A 1 107 ? -8.617 12.117 -3.873 1 94.44 107 ASP A N 1
ATOM 882 C CA . ASP A 1 107 ? -8.422 13.266 -4.754 1 94.44 107 ASP A CA 1
ATOM 883 C C . ASP A 1 107 ? -7.605 14.359 -4.062 1 94.44 107 ASP A C 1
ATOM 885 O O . ASP A 1 107 ? -8.164 15.227 -3.395 1 94.44 107 ASP A O 1
ATOM 889 N N . TRP A 1 108 ? -6.355 14.344 -4.375 1 94 108 TRP A N 1
ATOM 890 C CA . TRP A 1 108 ? -5.426 15.219 -3.674 1 94 108 TRP A CA 1
ATOM 891 C C . TRP A 1 108 ? -5.586 16.656 -4.141 1 94 108 TRP A C 1
ATOM 893 O O . TRP A 1 108 ? -5.203 17.594 -3.43 1 94 108 TRP A O 1
ATOM 903 N N . PHE A 1 109 ? -6.145 16.891 -5.332 1 91.56 109 PHE A N 1
ATOM 904 C CA . PHE A 1 109 ? -6.43 18.234 -5.801 1 91.56 109 PHE A CA 1
ATOM 905 C C . PHE A 1 109 ? -7.535 18.875 -4.965 1 91.56 109 PHE A C 1
ATOM 907 O O . PHE A 1 109 ? -7.41 20.016 -4.531 1 91.56 109 PHE A O 1
ATOM 914 N N . VAL A 1 110 ? -8.508 18.031 -4.75 1 90.12 110 VAL A N 1
ATOM 915 C CA . VAL A 1 110 ? -9.648 18.516 -3.965 1 90.12 110 VAL A CA 1
ATOM 916 C C . VAL A 1 110 ? -9.203 18.781 -2.529 1 90.12 110 VAL A C 1
ATOM 918 O O . VAL A 1 110 ? -9.695 19.719 -1.888 1 90.12 110 VAL A O 1
ATOM 921 N N . LEU A 1 111 ? -8.18 18.078 -2.088 1 91.88 111 LEU A N 1
ATOM 922 C CA . LEU A 1 111 ? -7.688 18.219 -0.721 1 91.88 111 LEU A CA 1
ATOM 923 C C . LEU A 1 111 ? -6.59 19.266 -0.643 1 91.88 111 LEU A C 1
ATOM 925 O O . LEU A 1 111 ? -5.957 19.438 0.404 1 91.88 111 LEU A O 1
ATOM 929 N N . ASN A 1 112 ? -6.289 19.875 -1.702 1 90 112 ASN A N 1
ATOM 930 C CA . ASN A 1 112 ? -5.316 20.969 -1.819 1 90 112 ASN A CA 1
ATOM 931 C C . ASN A 1 112 ? -3.9 20.469 -1.541 1 90 112 ASN A C 1
ATOM 933 O O . ASN A 1 112 ? -3.119 21.156 -0.88 1 90 112 ASN A O 1
ATOM 937 N N . GLU A 1 113 ? -3.695 19.219 -1.87 1 92.75 113 GLU A N 1
ATOM 938 C CA . GLU A 1 113 ? -2.369 18.625 -1.768 1 92.75 113 GLU A CA 1
ATOM 939 C C . GLU A 1 113 ? -1.938 18.016 -3.098 1 92.75 113 GLU A C 1
ATOM 941 O O . GLU A 1 113 ? -1.596 16.828 -3.158 1 92.75 113 GLU A O 1
ATOM 946 N N . PRO A 1 114 ? -1.806 18.781 -4.203 1 91.88 114 PRO A N 1
ATOM 947 C CA . PRO A 1 114 ? -1.512 18.219 -5.523 1 91.88 114 PRO A CA 1
ATOM 948 C C . PRO A 1 114 ? -0.127 17.578 -5.598 1 91.88 114 PRO A C 1
ATOM 950 O O . PRO A 1 114 ? 0.121 16.734 -6.461 1 91.88 114 PRO A O 1
ATOM 953 N N . GLN A 1 115 ? 0.753 17.969 -4.68 1 90.75 115 GLN A N 1
ATOM 954 C CA . GLN A 1 115 ? 2.105 17.406 -4.691 1 90.75 115 GLN A CA 1
ATOM 955 C C . GLN A 1 115 ? 2.096 15.922 -4.363 1 90.75 115 GLN A C 1
ATOM 957 O O . GLN A 1 115 ? 3.086 15.227 -4.594 1 90.75 115 GLN A O 1
ATOM 962 N N . MET A 1 116 ? 0.978 15.453 -3.842 1 90.94 116 MET A N 1
ATOM 963 C CA . MET A 1 116 ? 0.88 14.047 -3.463 1 90.94 116 MET A CA 1
ATOM 964 C C . MET A 1 116 ? 0.721 13.156 -4.691 1 90.94 116 MET A C 1
ATOM 966 O O . MET A 1 116 ? 0.876 11.938 -4.609 1 90.94 116 MET A O 1
ATOM 970 N N . PHE A 1 117 ? 0.346 13.852 -5.832 1 82.81 117 PHE A N 1
ATOM 971 C CA . PHE A 1 117 ? 0.265 13.062 -7.059 1 82.81 117 PHE A CA 1
ATOM 972 C C . PHE A 1 117 ? 1.657 12.734 -7.586 1 82.81 117 PHE A C 1
ATOM 974 O O . PHE A 1 117 ? 1.816 11.852 -8.43 1 82.81 117 PHE A O 1
ATOM 981 N N . ARG A 1 118 ? 2.541 13.531 -7.109 1 69 118 ARG A N 1
ATOM 982 C CA . ARG A 1 118 ? 3.889 13.367 -7.645 1 69 118 ARG A CA 1
ATOM 983 C C . ARG A 1 118 ? 4.59 12.18 -6.992 1 69 118 ARG A C 1
ATOM 985 O O . ARG A 1 118 ? 4.477 11.969 -5.785 1 69 118 ARG A O 1
ATOM 992 N N . PRO A 1 119 ? 5.352 11.375 -7.84 1 59.34 119 PRO A N 1
ATOM 993 C CA . PRO A 1 119 ? 6.113 10.273 -7.262 1 59.34 119 PRO A CA 1
ATOM 994 C C . PRO A 1 119 ? 7.227 10.75 -6.332 1 59.34 119 PRO A C 1
ATOM 996 O O . PRO A 1 119 ? 7.684 11.891 -6.441 1 59.34 119 PRO A O 1
ATOM 999 N N . MET B 1 1 ? -11.727 31.734 9.086 1 47.38 1 MET B N 1
ATOM 1000 C CA . MET B 1 1 ? -10.367 32.156 8.734 1 47.38 1 MET B CA 1
ATOM 1001 C C . MET B 1 1 ? -10.297 33.656 8.5 1 47.38 1 MET B C 1
ATOM 1003 O O . MET B 1 1 ? -9.414 34.344 9.039 1 47.38 1 MET B O 1
ATOM 1007 N N . GLU B 1 2 ? -11.391 34.062 7.77 1 46.94 2 GLU B N 1
ATOM 1008 C CA . GLU B 1 2 ? -11.344 35.469 7.363 1 46.94 2 GLU B CA 1
ATOM 1009 C C . GLU B 1 2 ? -11.5 36.406 8.562 1 46.94 2 GLU B C 1
ATOM 1011 O O . GLU B 1 2 ? -10.75 37.375 8.703 1 46.94 2 GLU B O 1
ATOM 1016 N N . ASN B 1 3 ? -12.484 36.125 9.281 1 46.19 3 ASN B N 1
ATOM 1017 C CA . ASN B 1 3 ? -12.734 37 10.422 1 46.19 3 ASN B CA 1
ATOM 1018 C C . ASN B 1 3 ? -11.578 37 11.414 1 46.19 3 ASN B C 1
ATOM 1020 O O . ASN B 1 3 ? -11.227 38.031 11.984 1 46.19 3 ASN B O 1
ATOM 1024 N N . PHE B 1 4 ? -10.984 35.844 11.438 1 46.72 4 PHE B N 1
ATOM 1025 C CA . PHE B 1 4 ? -9.852 35.656 12.344 1 46.72 4 PHE B CA 1
ATOM 1026 C C . PHE B 1 4 ? -8.656 36.469 11.883 1 46.72 4 PHE B C 1
ATOM 1028 O O . PHE B 1 4 ? -8 37.125 12.688 1 46.72 4 PHE B O 1
ATOM 1035 N N . ILE B 1 5 ? -8.422 36.375 10.664 1 52.56 5 ILE B N 1
ATOM 1036 C CA . ILE B 1 5 ? -7.324 37.156 10.094 1 52.56 5 ILE B CA 1
ATOM 1037 C C . ILE B 1 5 ? -7.547 38.656 10.367 1 52.56 5 ILE B C 1
ATOM 1039 O O . ILE B 1 5 ? -6.602 39.375 10.68 1 52.56 5 ILE B O 1
ATOM 1043 N N . ARG B 1 6 ? -8.805 38.875 10.273 1 51.84 6 ARG B N 1
ATOM 1044 C CA . ARG B 1 6 ? -9.148 40.281 10.461 1 51.84 6 ARG B CA 1
ATOM 1045 C C . ARG B 1 6 ? -8.867 40.719 11.891 1 51.84 6 ARG B C 1
ATOM 1047 O O . ARG B 1 6 ? -8.289 41.781 12.117 1 51.84 6 ARG B O 1
ATOM 1054 N N . ASP B 1 7 ? -9.273 39.906 12.789 1 50.31 7 ASP B N 1
ATOM 1055 C CA . ASP B 1 7 ? -9.078 40.281 14.188 1 50.31 7 ASP B CA 1
ATOM 1056 C C . ASP B 1 7 ? -7.594 40.281 14.547 1 50.31 7 ASP B C 1
ATOM 1058 O O . ASP B 1 7 ? -7.133 41.156 15.281 1 50.31 7 ASP B O 1
ATOM 1062 N N . LEU B 1 8 ? -6.883 39.344 13.961 1 54.44 8 LEU B N 1
ATOM 1063 C CA . LEU B 1 8 ? -5.441 39.281 14.172 1 54.44 8 LEU B CA 1
ATOM 1064 C C . LEU B 1 8 ? -4.766 40.531 13.625 1 54.44 8 LEU B C 1
ATOM 1066 O O . LEU B 1 8 ? -3.836 41.062 14.242 1 54.44 8 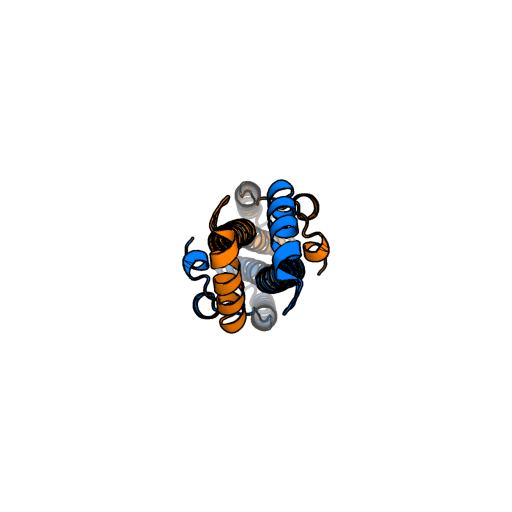LEU B O 1
ATOM 1070 N N . LYS B 1 9 ? -5.324 40.969 12.508 1 50.38 9 LYS B N 1
ATOM 1071 C CA . LYS B 1 9 ? -4.766 42.156 11.898 1 50.38 9 LYS B CA 1
ATOM 1072 C C . LYS B 1 9 ? -4.949 43.375 12.805 1 50.38 9 LYS B C 1
ATOM 1074 O O . LYS B 1 9 ? -4.043 44.219 12.938 1 50.38 9 LYS B O 1
ATOM 1079 N N . ILE B 1 10 ? -6.047 43.531 13.367 1 50.47 10 ILE B N 1
ATOM 1080 C CA . ILE B 1 10 ? -6.336 44.688 14.211 1 50.47 10 ILE B CA 1
ATOM 1081 C C . ILE B 1 10 ? -5.438 44.656 15.445 1 50.47 10 ILE B C 1
ATOM 1083 O O . ILE B 1 10 ? -4.891 45.688 15.852 1 50.47 10 ILE B O 1
ATOM 1087 N N . LYS B 1 11 ? -5.277 43.5 15.836 1 50.72 11 LYS B N 1
ATOM 1088 C CA . LYS B 1 11 ? -4.492 43.406 17.062 1 50.72 11 LYS B CA 1
ATOM 1089 C C . LYS B 1 11 ? -3.002 43.562 16.781 1 50.72 11 LYS B C 1
ATOM 1091 O O . LYS B 1 11 ? -2.264 44.094 17.609 1 50.72 11 LYS B O 1
ATOM 1096 N N . THR B 1 12 ? -2.602 43.188 15.555 1 52.81 12 THR B N 1
ATOM 1097 C CA . THR B 1 12 ? -1.228 43.375 15.109 1 52.81 12 THR B CA 1
ATOM 1098 C C . THR B 1 12 ? -0.903 44.875 15.031 1 52.81 12 THR B C 1
ATOM 1100 O O . THR B 1 12 ? 0.2 45.281 15.391 1 52.81 12 THR B O 1
ATOM 1103 N N . LEU B 1 13 ? -1.796 45.656 14.594 1 47.91 13 LEU B N 1
ATOM 1104 C CA . LEU B 1 13 ? -1.534 47.062 14.5 1 47.91 13 LEU B CA 1
ATOM 1105 C C . LEU B 1 13 ? -1.153 47.656 15.859 1 47.91 13 LEU B C 1
ATOM 1107 O O . LEU B 1 13 ? -0.311 48.562 15.945 1 47.91 13 LEU B O 1
ATOM 1111 N N . MET B 1 14 ? -1.82 47.25 16.781 1 46.66 14 MET B N 1
ATOM 1112 C CA . MET B 1 14 ? -1.466 47.844 18.062 1 46.66 14 MET B CA 1
ATOM 1113 C C . MET B 1 14 ? -0.132 47.312 18.562 1 46.66 14 MET B C 1
ATOM 1115 O O . MET B 1 14 ? 0.578 48 19.312 1 46.66 14 MET B O 1
ATOM 1119 N N . ALA B 1 15 ? 0.152 46.031 18.188 1 46.41 15 ALA B N 1
ATOM 1120 C CA . ALA B 1 15 ? 1.394 45.375 18.594 1 46.41 15 ALA B CA 1
ATOM 1121 C C . ALA B 1 15 ? 2.535 45.719 17.641 1 46.41 15 ALA B C 1
ATOM 1123 O O . ALA B 1 15 ? 3.672 45.281 17.844 1 46.41 15 ALA B O 1
ATOM 1124 N N . GLU B 1 16 ? 2.324 46.406 16.672 1 48.88 16 GLU B N 1
ATOM 1125 C CA . GLU B 1 16 ? 3.377 46.75 15.711 1 48.88 16 GLU B CA 1
ATOM 1126 C C . GLU B 1 16 ? 4.559 47.438 16.406 1 48.88 16 GLU B C 1
ATOM 1128 O O . GLU B 1 16 ? 5.668 47.469 15.867 1 48.88 16 GLU B O 1
ATOM 1133 N N . ASP B 1 17 ? 4.387 47.938 17.469 1 47.19 17 ASP B N 1
ATOM 1134 C CA . ASP B 1 17 ? 5.547 48.75 17.828 1 47.19 17 ASP B CA 1
ATOM 1135 C C . ASP B 1 17 ? 6.746 47.875 18.156 1 47.19 17 ASP B C 1
ATOM 1137 O O . ASP 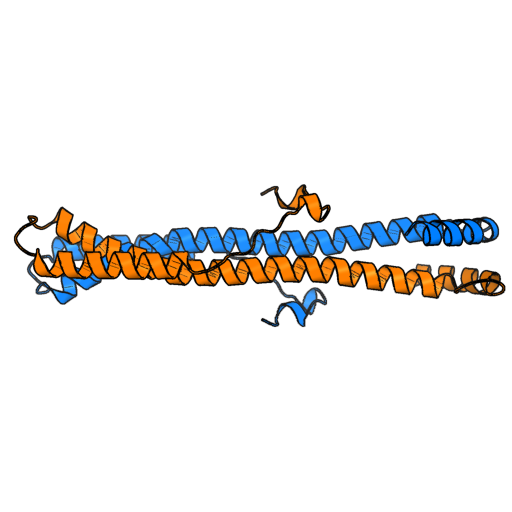B 1 17 ? 7.898 48.281 18.016 1 47.19 17 ASP B O 1
ATOM 1141 N N . TYR B 1 18 ? 6.641 46.75 18.859 1 45.69 18 TYR B N 1
ATOM 1142 C CA . TYR B 1 18 ? 7.828 46.094 19.391 1 45.69 18 TYR B CA 1
ATOM 1143 C C . TYR B 1 18 ? 7.777 44.594 19.125 1 45.69 18 TYR B C 1
ATOM 1145 O O . TYR B 1 18 ? 7.48 43.812 20.031 1 45.69 18 TYR B O 1
ATOM 1153 N N . GLY B 1 19 ? 7.379 44.219 17.734 1 51.41 19 GLY B N 1
ATOM 1154 C CA . GLY B 1 19 ? 7.543 42.781 17.5 1 51.41 19 GLY B CA 1
ATOM 1155 C C . GLY B 1 19 ? 6.836 42.312 16.234 1 51.41 19 GLY B C 1
ATOM 1156 O O . GLY B 1 19 ? 6.328 43.125 15.461 1 51.41 19 GLY B O 1
ATOM 1157 N N . THR B 1 20 ? 7.293 41.219 15.68 1 58.53 20 THR B N 1
ATOM 1158 C CA . THR B 1 20 ? 6.668 40.594 14.531 1 58.53 20 THR B CA 1
ATOM 1159 C C . THR B 1 20 ? 5.145 40.594 14.664 1 58.53 20 THR B C 1
ATOM 1161 O O . THR B 1 20 ? 4.609 40.25 15.719 1 58.53 20 THR B O 1
ATOM 1164 N N . PRO B 1 21 ? 4.598 41.406 13.758 1 65 21 PRO B N 1
ATOM 1165 C CA . PRO B 1 21 ? 3.135 41.438 13.812 1 65 21 PRO B CA 1
ATOM 1166 C C . PRO B 1 21 ? 2.525 40.062 14.078 1 65 21 PRO B C 1
ATOM 1168 O O . PRO B 1 21 ? 3.068 39.031 13.633 1 65 21 PRO B O 1
ATOM 1171 N N . VAL B 1 22 ? 1.636 39.906 14.906 1 67.62 22 VAL B N 1
ATOM 1172 C CA . VAL B 1 22 ? 0.921 38.719 15.289 1 67.62 22 VAL B CA 1
ATOM 1173 C C . VAL B 1 22 ? 0.509 37.938 14.031 1 67.62 22 VAL B C 1
ATOM 1175 O O . VAL B 1 22 ? 0.574 36.719 14 1 67.62 22 VAL B O 1
ATOM 1178 N N . GLU B 1 23 ? 0.217 38.75 13.008 1 69.06 23 GLU B N 1
ATOM 1179 C CA . GLU B 1 23 ? -0.193 38.125 11.75 1 69.06 23 GLU B CA 1
ATOM 1180 C C . GLU B 1 23 ? 0.961 37.375 11.109 1 69.06 23 GLU B C 1
ATOM 1182 O O . GLU B 1 23 ? 0.768 36.281 10.578 1 69.06 23 GLU B O 1
ATOM 1187 N N . GLU B 1 24 ? 2.121 37.875 11.141 1 74.44 24 GLU B N 1
ATOM 1188 C CA . GLU B 1 24 ? 3.295 37.219 10.57 1 74.44 24 GLU B CA 1
ATOM 1189 C C . GLU B 1 24 ? 3.652 35.938 11.336 1 74.44 24 GLU B C 1
ATOM 1191 O O . GLU B 1 24 ? 4.039 34.938 10.742 1 74.44 24 GLU B O 1
ATOM 1196 N N . VAL B 1 25 ? 3.504 36.031 12.578 1 70.69 25 VAL B N 1
ATOM 1197 C CA . VAL B 1 25 ? 3.783 34.875 13.422 1 70.69 25 VAL B CA 1
ATOM 1198 C C . VAL B 1 25 ? 2.781 33.75 13.125 1 70.69 25 VAL B C 1
ATOM 1200 O O . VAL B 1 25 ? 3.158 32.594 13.008 1 70.69 25 VAL B O 1
ATOM 1203 N N . PHE B 1 26 ? 1.576 34.156 12.961 1 76.19 26 PHE B N 1
ATOM 1204 C CA . PHE B 1 26 ? 0.521 33.219 12.648 1 76.19 26 PHE B CA 1
ATOM 1205 C C . PHE B 1 26 ? 0.773 32.562 11.297 1 76.19 26 PHE B C 1
ATOM 1207 O O . PHE B 1 26 ? 0.723 31.328 11.188 1 76.19 26 PHE B O 1
ATOM 1214 N N . ASP B 1 27 ? 1.121 33.344 10.406 1 79.69 27 ASP B N 1
ATOM 1215 C CA . ASP B 1 27 ? 1.378 32.844 9.07 1 79.69 27 ASP B CA 1
ATOM 1216 C C . ASP B 1 27 ? 2.547 31.859 9.07 1 79.69 27 ASP B C 1
ATOM 1218 O O . ASP B 1 27 ? 2.48 30.797 8.438 1 79.69 27 ASP B O 1
ATOM 1222 N N . LYS B 1 28 ? 3.535 32.156 9.805 1 82.31 28 LYS B N 1
ATOM 1223 C CA . LYS B 1 28 ? 4.699 31.297 9.875 1 82.31 28 LYS B CA 1
ATOM 1224 C C . LYS B 1 28 ? 4.355 29.969 10.562 1 82.31 28 LYS B C 1
ATOM 1226 O O . LYS B 1 28 ? 4.82 28.906 10.141 1 82.31 28 LYS B O 1
ATOM 1231 N N . CYS B 1 29 ? 3.535 30.031 11.57 1 78 29 CYS B N 1
ATOM 1232 C CA . CYS B 1 29 ? 3.105 28.828 12.273 1 78 29 CYS B CA 1
ATOM 1233 C C . CYS B 1 29 ? 2.301 27.922 11.352 1 78 29 CYS B C 1
ATOM 1235 O O . CYS B 1 29 ? 2.52 26.703 11.328 1 78 29 CYS B O 1
ATOM 1237 N N . VAL B 1 30 ? 1.473 28.531 10.633 1 81.75 30 VAL B N 1
ATOM 1238 C CA . VAL B 1 30 ? 0.629 27.781 9.703 1 81.75 30 VAL B CA 1
ATOM 1239 C C . VAL B 1 30 ? 1.495 27.125 8.633 1 81.75 30 VAL B C 1
ATOM 1241 O O . VAL B 1 30 ? 1.307 25.953 8.32 1 81.75 30 VAL B O 1
ATOM 1244 N N . GLU B 1 31 ? 2.426 27.828 8.172 1 85.69 31 GLU B N 1
ATOM 1245 C CA . GLU B 1 31 ? 3.332 27.297 7.156 1 85.69 31 GLU B CA 1
ATOM 1246 C C . GLU B 1 31 ? 4.156 26.141 7.699 1 85.69 31 GLU B C 1
ATOM 1248 O O . GLU B 1 31 ? 4.27 25.094 7.051 1 85.69 31 GLU B O 1
ATOM 1253 N N . ASP B 1 32 ? 4.668 26.312 8.875 1 83.12 32 ASP B N 1
ATOM 1254 C CA . ASP B 1 32 ? 5.496 25.281 9.484 1 83.12 32 ASP B CA 1
ATOM 1255 C C . ASP B 1 32 ? 4.688 24.016 9.742 1 83.12 32 ASP B C 1
ATOM 1257 O O . ASP B 1 32 ? 5.164 22.906 9.5 1 83.12 32 ASP B O 1
ATOM 1261 N N . MET B 1 33 ? 3.504 24.219 10.234 1 86.19 33 MET B N 1
ATOM 1262 C CA . MET B 1 33 ? 2.639 23.062 10.492 1 86.19 33 MET B CA 1
ATOM 1263 C C . MET B 1 33 ? 2.283 22.344 9.195 1 86.19 33 MET B C 1
ATOM 1265 O O . MET B 1 33 ? 2.309 21.125 9.141 1 86.19 33 MET B O 1
ATOM 1269 N N . THR B 1 34 ? 1.997 23.094 8.18 1 88.44 34 THR B N 1
ATOM 1270 C CA . THR B 1 34 ? 1.67 22.516 6.879 1 88.44 34 THR B CA 1
ATOM 1271 C C . THR B 1 34 ? 2.838 21.688 6.344 1 88.44 34 THR B C 1
ATOM 1273 O O . THR B 1 34 ? 2.654 20.547 5.914 1 88.44 34 THR B O 1
ATOM 1276 N N . GLU B 1 35 ? 3.98 22.266 6.441 1 91.38 35 GLU B N 1
ATOM 1277 C CA . GLU B 1 35 ? 5.164 21.562 5.949 1 91.38 35 GLU B CA 1
ATOM 1278 C C . GLU B 1 35 ? 5.43 20.297 6.746 1 91.38 35 GLU B C 1
ATOM 1280 O O . GLU B 1 35 ? 5.777 19.25 6.176 1 91.38 35 GLU B O 1
ATOM 1285 N N . HIS B 1 36 ? 5.219 20.406 8.023 1 91.94 36 HIS B N 1
ATOM 1286 C CA . HIS B 1 36 ? 5.43 19.266 8.898 1 91.94 36 HIS B CA 1
ATOM 1287 C C . HIS B 1 36 ? 4.48 18.109 8.547 1 91.94 36 HIS B C 1
ATOM 1289 O O . HIS B 1 36 ? 4.914 16.969 8.391 1 91.94 36 HIS B O 1
ATOM 1295 N N . TYR B 1 37 ? 3.273 18.438 8.375 1 92.44 37 TYR B N 1
ATOM 1296 C CA . TYR B 1 37 ? 2.297 17.391 8.078 1 92.44 37 TYR B CA 1
ATOM 1297 C C . TYR B 1 37 ? 2.436 16.906 6.641 1 92.44 37 TYR B C 1
ATOM 1299 O O . TYR B 1 37 ? 2.234 15.719 6.359 1 92.44 37 TYR B O 1
ATOM 1307 N N . ARG B 1 38 ? 2.812 17.797 5.754 1 93.25 38 ARG B N 1
ATOM 1308 C CA . ARG B 1 38 ? 3.09 17.359 4.387 1 93.25 38 ARG B CA 1
ATOM 1309 C C . ARG B 1 38 ? 4.246 16.375 4.352 1 93.25 38 ARG B C 1
ATOM 1311 O O . ARG B 1 38 ? 4.215 15.398 3.592 1 93.25 38 ARG B O 1
ATOM 1318 N N . ALA B 1 39 ? 5.199 16.562 5.18 1 94.62 39 ALA B N 1
ATOM 1319 C CA . ALA B 1 39 ? 6.312 15.625 5.27 1 94.62 39 ALA B CA 1
ATOM 1320 C C . ALA B 1 39 ? 5.828 14.25 5.711 1 94.62 39 ALA B C 1
ATOM 1322 O O . ALA B 1 39 ? 6.266 13.227 5.172 1 94.62 39 ALA B O 1
ATOM 1323 N N . LYS B 1 40 ? 4.949 14.227 6.633 1 94.5 40 LYS B N 1
ATOM 1324 C CA . LYS B 1 40 ? 4.383 12.961 7.098 1 94.5 40 LYS B CA 1
ATOM 1325 C C . LYS B 1 40 ? 3.596 12.273 5.984 1 94.5 40 LYS B C 1
ATOM 1327 O O . LYS B 1 40 ? 3.707 11.055 5.797 1 94.5 40 LYS B O 1
ATOM 1332 N N . LEU B 1 41 ? 2.801 13.055 5.281 1 95.44 41 LEU B N 1
ATOM 1333 C CA . LEU B 1 41 ? 2.049 12.516 4.148 1 95.44 41 LEU B CA 1
ATOM 1334 C C . LEU B 1 41 ? 2.988 11.914 3.111 1 95.44 41 LEU B C 1
ATOM 1336 O O . LEU B 1 41 ? 2.746 10.805 2.619 1 95.44 41 LEU B O 1
ATOM 1340 N N . PHE B 1 42 ? 4.07 12.562 2.852 1 95.31 42 PHE B N 1
ATOM 1341 C CA . PHE B 1 42 ? 5.035 12.07 1.874 1 95.31 42 PHE B CA 1
ATOM 1342 C C . PHE B 1 42 ? 5.691 10.781 2.355 1 95.31 42 PHE B C 1
ATOM 1344 O O . PHE B 1 42 ? 5.914 9.859 1.568 1 95.31 42 PHE B O 1
ATOM 1351 N N . MET B 1 43 ? 5.961 10.734 3.635 1 95.31 43 MET B N 1
ATOM 1352 C CA . MET B 1 43 ? 6.543 9.516 4.199 1 95.31 43 MET B CA 1
ATOM 1353 C C . MET B 1 43 ? 5.605 8.328 4.016 1 95.31 43 MET B C 1
ATOM 1355 O O . MET B 1 43 ? 6.039 7.254 3.604 1 95.31 43 MET B O 1
ATOM 1359 N N . LEU B 1 44 ? 4.383 8.594 4.309 1 94.81 44 LEU B N 1
ATOM 1360 C CA . LEU B 1 44 ? 3.393 7.531 4.176 1 94.81 44 LEU B CA 1
ATOM 1361 C C . LEU B 1 44 ? 3.213 7.133 2.715 1 94.81 44 LEU B C 1
ATOM 1363 O O . LEU B 1 44 ? 3.113 5.945 2.396 1 94.81 44 LEU B O 1
ATOM 1367 N N . LYS B 1 45 ? 3.223 8.07 1.896 1 95.31 45 LYS B N 1
ATOM 1368 C CA . LYS B 1 45 ? 3.111 7.789 0.468 1 95.31 45 LYS B CA 1
ATOM 1369 C C . LYS B 1 45 ? 4.309 6.984 -0.029 1 95.31 45 LYS B C 1
ATOM 1371 O O . LYS B 1 45 ? 4.148 6.031 -0.795 1 95.31 45 LYS B O 1
ATOM 1376 N N . LYS B 1 46 ? 5.477 7.352 0.369 1 94.06 46 LYS B N 1
ATOM 1377 C CA . LYS B 1 46 ? 6.684 6.617 -0.014 1 94.06 46 LYS B CA 1
ATOM 1378 C C . LYS B 1 46 ? 6.625 5.172 0.471 1 94.06 46 LYS B C 1
ATOM 1380 O O . LYS B 1 46 ? 7.031 4.258 -0.245 1 94.06 46 LYS B O 1
ATOM 1385 N N . GLN B 1 47 ? 6.133 5.012 1.667 1 95.38 47 GLN B N 1
ATOM 1386 C CA . GLN B 1 47 ? 5.965 3.656 2.182 1 95.38 47 GLN B CA 1
ATOM 1387 C C . GLN B 1 47 ? 4.969 2.865 1.34 1 95.38 47 GLN B C 1
ATOM 1389 O O . GLN B 1 47 ? 5.215 1.708 0.999 1 95.38 47 GLN B O 1
ATOM 1394 N N . GLN B 1 48 ? 3.877 3.461 1.022 1 94.19 48 GLN B N 1
ATOM 1395 C CA . GLN B 1 48 ? 2.857 2.838 0.184 1 94.19 48 GLN B CA 1
ATOM 1396 C C . GLN B 1 48 ? 3.436 2.42 -1.165 1 94.19 48 GLN B C 1
ATOM 1398 O O . GLN B 1 48 ? 3.205 1.299 -1.624 1 94.19 48 GLN B O 1
ATOM 1403 N N . ASP B 1 49 ? 4.164 3.32 -1.753 1 94.06 49 ASP B N 1
ATOM 1404 C CA . ASP B 1 49 ? 4.773 3.037 -3.049 1 94.06 49 ASP B CA 1
ATOM 1405 C C . ASP B 1 49 ? 5.754 1.871 -2.951 1 94.06 49 ASP B C 1
ATOM 1407 O O . ASP B 1 49 ? 5.797 1.014 -3.836 1 94.06 49 ASP B O 1
ATOM 1411 N N . ALA B 1 50 ? 6.527 1.88 -1.978 1 95.38 50 ALA B N 1
ATOM 1412 C CA . ALA B 1 50 ? 7.488 0.8 -1.771 1 95.38 50 ALA B CA 1
ATOM 1413 C C . ALA B 1 50 ? 6.777 -0.532 -1.546 1 95.38 50 ALA B C 1
ATOM 1415 O O . ALA B 1 50 ? 7.207 -1.566 -2.064 1 95.38 50 ALA B O 1
ATOM 1416 N N . GLU B 1 51 ? 5.707 -0.515 -0.76 1 95 51 GLU B N 1
ATOM 1417 C CA . GLU B 1 51 ? 4.914 -1.721 -0.536 1 95 51 GLU B CA 1
ATOM 1418 C C . GLU B 1 51 ? 4.332 -2.25 -1.844 1 95 51 GLU B C 1
ATOM 1420 O O . GLU B 1 51 ? 4.336 -3.459 -2.086 1 95 51 GLU B O 1
ATOM 1425 N N . TYR B 1 52 ? 3.875 -1.372 -2.627 1 95.88 52 TYR B N 1
ATOM 1426 C CA . TYR B 1 52 ? 3.334 -1.771 -3.922 1 95.88 52 TYR B CA 1
ATOM 1427 C C . TYR B 1 52 ? 4.391 -2.484 -4.758 1 95.88 52 TYR B C 1
ATOM 1429 O O . TYR B 1 52 ? 4.125 -3.543 -5.332 1 95.88 52 TYR B O 1
ATOM 1437 N N . LYS B 1 53 ? 5.512 -1.909 -4.828 1 95.81 53 LYS B N 1
ATOM 1438 C CA . LYS B 1 53 ? 6.605 -2.529 -5.57 1 95.81 53 LYS B CA 1
ATOM 1439 C C . LYS B 1 53 ? 6.926 -3.916 -5.023 1 95.81 53 LYS B C 1
ATOM 1441 O O . LYS B 1 53 ? 7.125 -4.859 -5.789 1 95.81 53 LYS B O 1
ATOM 1446 N N . LYS B 1 54 ? 7.031 -3.996 -3.742 1 96.19 54 LYS B N 1
ATOM 1447 C CA . LYS B 1 54 ? 7.301 -5.293 -3.123 1 96.19 54 LYS B CA 1
ATOM 1448 C C . LYS B 1 54 ? 6.227 -6.312 -3.498 1 96.19 54 LYS B C 1
ATOM 1450 O O . LYS B 1 54 ? 6.539 -7.457 -3.824 1 96.19 54 LYS B O 1
ATOM 1455 N N . PHE B 1 55 ? 4.988 -5.895 -3.438 1 95.69 55 PHE B N 1
ATOM 1456 C CA . PHE B 1 55 ? 3.869 -6.766 -3.781 1 95.69 55 PHE B CA 1
ATOM 1457 C C . PHE B 1 55 ? 3.973 -7.234 -5.227 1 95.69 55 PHE B C 1
ATOM 1459 O O . PHE B 1 55 ? 3.744 -8.414 -5.52 1 95.69 55 PHE B O 1
ATOM 1466 N N . GLN B 1 56 ? 4.379 -6.363 -6.098 1 95.44 56 GLN B N 1
ATOM 1467 C CA . GLN B 1 56 ? 4.539 -6.738 -7.5 1 95.44 56 GLN B CA 1
ATOM 1468 C C . GLN B 1 56 ? 5.582 -7.84 -7.66 1 95.44 56 GLN B C 1
ATOM 1470 O O . GLN B 1 56 ? 5.379 -8.789 -8.414 1 95.44 56 GLN B O 1
ATOM 1475 N N . GLU B 1 57 ? 6.586 -7.703 -6.941 1 95.88 57 GLU B N 1
ATOM 1476 C CA . GLU B 1 57 ? 7.629 -8.719 -7.012 1 95.88 57 GLU B CA 1
ATOM 1477 C C . GLU B 1 57 ? 7.148 -10.039 -6.41 1 95.88 57 GLU B C 1
ATOM 1479 O O . GLU B 1 57 ? 7.531 -11.117 -6.875 1 95.88 57 GLU B O 1
ATOM 1484 N N . GLU B 1 58 ? 6.32 -9.969 -5.383 1 96.19 58 GLU B N 1
ATOM 1485 C CA . GLU B 1 58 ? 5.82 -11.148 -4.695 1 96.19 58 GLU B CA 1
ATOM 1486 C C . GLU B 1 58 ? 4.867 -11.945 -5.586 1 96.19 58 GLU B C 1
ATOM 1488 O O . GLU B 1 58 ? 4.699 -13.156 -5.406 1 96.19 58 GLU B O 1
ATOM 1493 N N . LEU B 1 59 ? 4.242 -11.273 -6.488 1 96.25 59 LEU B N 1
ATOM 1494 C CA . LEU B 1 59 ? 3.328 -11.961 -7.395 1 96.25 59 LEU B CA 1
ATOM 1495 C C . LEU B 1 59 ? 4.043 -13.086 -8.141 1 96.25 59 LEU B C 1
ATOM 1497 O O . LEU B 1 59 ? 3.514 -14.188 -8.266 1 96.25 59 LEU B O 1
ATOM 1501 N N . GLU B 1 60 ? 5.219 -12.797 -8.586 1 96.81 60 GLU B N 1
ATOM 1502 C CA . GLU B 1 60 ? 5.984 -13.805 -9.312 1 96.81 60 GLU B CA 1
ATOM 1503 C C . GLU B 1 60 ? 6.336 -14.992 -8.414 1 96.81 60 GLU B C 1
ATOM 1505 O O . GLU B 1 60 ? 6.367 -16.141 -8.867 1 96.81 60 GLU B O 1
ATOM 1510 N N . VAL B 1 61 ? 6.641 -14.695 -7.203 1 96.88 61 VAL B N 1
ATOM 1511 C CA . VAL B 1 61 ? 6.926 -15.758 -6.242 1 96.88 61 VAL B CA 1
ATOM 1512 C C . VAL B 1 61 ? 5.75 -16.734 -6.176 1 96.88 61 VAL B C 1
ATOM 1514 O O . VAL B 1 61 ? 5.93 -17.938 -6.277 1 96.88 61 VAL B O 1
ATOM 1517 N N . TRP B 1 62 ? 4.547 -16.234 -6.074 1 97.75 62 TRP B N 1
ATOM 1518 C CA . TRP B 1 62 ? 3.355 -17.062 -5.926 1 97.75 62 TRP B CA 1
ATOM 1519 C C . TRP B 1 62 ? 3.041 -17.797 -7.223 1 97.75 62 TRP B C 1
ATOM 1521 O O . TRP B 1 62 ? 2.59 -18.938 -7.195 1 97.75 62 TRP B O 1
ATOM 1531 N N . ARG B 1 63 ? 3.326 -17.141 -8.305 1 97.81 63 ARG B N 1
ATOM 1532 C CA . ARG B 1 63 ? 3.129 -17.781 -9.602 1 97.81 63 ARG B CA 1
ATOM 1533 C C . ARG B 1 63 ? 4.004 -19.031 -9.727 1 97.81 63 ARG B C 1
ATOM 1535 O O . ARG B 1 63 ? 3.52 -20.109 -10.086 1 97.81 63 ARG B O 1
ATOM 1542 N N . ILE B 1 64 ? 5.27 -18.938 -9.406 1 97.62 64 ILE B N 1
ATOM 1543 C CA . ILE B 1 64 ? 6.215 -20.047 -9.484 1 97.62 64 ILE B CA 1
ATOM 1544 C C . ILE B 1 64 ? 5.84 -21.109 -8.461 1 97.62 64 ILE B C 1
ATOM 1546 O O . ILE B 1 64 ? 5.906 -22.312 -8.75 1 97.62 64 ILE B O 1
ATOM 1550 N N . GLN B 1 65 ? 5.434 -20.625 -7.273 1 97.44 65 GLN B N 1
ATOM 1551 C CA . GLN B 1 65 ? 4.996 -21.547 -6.242 1 97.44 65 GLN B CA 1
ATOM 1552 C C . GLN B 1 65 ? 3.807 -22.375 -6.723 1 97.44 65 GLN B C 1
ATOM 1554 O O . GLN B 1 65 ? 3.723 -23.578 -6.441 1 97.44 65 GLN B O 1
ATOM 1559 N N . GLY B 1 66 ? 2.893 -21.766 -7.402 1 96.62 66 GLY B N 1
ATOM 1560 C CA . GLY B 1 66 ? 1.774 -22.5 -7.969 1 96.62 66 GLY B CA 1
ATOM 1561 C C . GLY B 1 66 ? 2.205 -23.609 -8.922 1 96.62 66 GLY B C 1
ATOM 1562 O O . GLY B 1 66 ? 1.679 -24.719 -8.867 1 96.62 66 GLY B O 1
ATOM 1563 N N . LYS B 1 67 ? 3.143 -23.344 -9.773 1 95.88 67 LYS B N 1
ATOM 1564 C CA . LYS B 1 67 ? 3.666 -24.344 -10.695 1 95.88 67 LYS B CA 1
ATOM 1565 C C . LYS B 1 67 ? 4.285 -25.516 -9.938 1 95.88 67 LYS B C 1
ATOM 1567 O O . LYS B 1 67 ? 4.008 -26.672 -10.242 1 95.88 67 LYS B O 1
ATOM 1572 N N . LEU B 1 68 ? 5.059 -25.109 -8.93 1 95.94 68 LEU B N 1
ATOM 1573 C CA . LEU B 1 68 ? 5.723 -26.141 -8.133 1 95.94 68 LEU B CA 1
ATOM 1574 C C . LEU B 1 68 ? 4.707 -27 -7.398 1 95.94 68 LEU B C 1
ATOM 1576 O O . LEU B 1 68 ? 4.848 -28.234 -7.34 1 95.94 68 LEU B O 1
ATOM 1580 N N . GLU B 1 69 ? 3.746 -26.422 -6.836 1 94.38 69 GLU B N 1
ATOM 1581 C CA . GLU B 1 69 ? 2.693 -27.141 -6.121 1 94.38 69 GLU B CA 1
ATOM 1582 C C . GLU B 1 69 ? 1.988 -28.125 -7.039 1 94.38 69 GLU B C 1
ATOM 1584 O O . GLU B 1 69 ? 1.71 -29.266 -6.637 1 94.38 69 GLU B O 1
ATOM 1589 N N . LEU B 1 70 ? 1.746 -27.688 -8.273 1 93.75 70 LEU B N 1
ATOM 1590 C CA . LEU B 1 70 ? 1.07 -28.562 -9.219 1 93.75 70 LEU B CA 1
ATOM 1591 C C . LEU B 1 70 ? 1.915 -29.797 -9.508 1 93.75 70 LEU B C 1
ATOM 1593 O O . LEU B 1 70 ? 1.397 -30.922 -9.547 1 93.75 70 LEU B O 1
ATOM 1597 N N . ILE B 1 71 ? 3.18 -29.641 -9.719 1 92 71 ILE B N 1
ATOM 1598 C CA . ILE B 1 71 ? 4.086 -30.75 -9.984 1 92 71 ILE B CA 1
ATOM 1599 C C . ILE B 1 71 ? 4.066 -31.734 -8.812 1 92 71 ILE B C 1
ATOM 1601 O O . ILE B 1 71 ? 3.977 -32.938 -9.008 1 92 71 ILE B O 1
ATOM 1605 N N . ASN B 1 72 ? 4.035 -31.188 -7.621 1 90.69 72 ASN B N 1
ATOM 1606 C CA . ASN B 1 72 ? 4.039 -32.031 -6.426 1 90.69 72 ASN B CA 1
ATOM 1607 C C . ASN B 1 72 ? 2.715 -32.781 -6.258 1 90.69 72 ASN B C 1
ATOM 1609 O O . ASN B 1 72 ? 2.691 -33.906 -5.773 1 90.69 72 ASN B O 1
ATOM 1613 N N . ASP B 1 73 ? 1.676 -32.094 -6.668 1 88.25 73 ASP B N 1
ATOM 1614 C CA . ASP B 1 73 ? 0.346 -32.688 -6.484 1 88.25 73 ASP B CA 1
ATOM 1615 C C . ASP B 1 73 ? 0.078 -33.781 -7.508 1 88.25 73 ASP B C 1
ATOM 1617 O O . ASP B 1 73 ? -0.509 -34.812 -7.18 1 88.25 73 ASP B O 1
ATOM 1621 N N . LEU B 1 74 ? 0.525 -33.625 -8.742 1 86.75 74 LEU B N 1
ATOM 1622 C CA . LEU B 1 74 ? 0.047 -34.5 -9.812 1 86.75 74 LEU B CA 1
ATOM 1623 C C . LEU B 1 74 ? 1.137 -35.469 -10.258 1 86.75 74 LEU B C 1
ATOM 1625 O O . LEU B 1 74 ? 0.848 -36.469 -10.898 1 86.75 74 LEU B O 1
ATOM 1629 N N . PHE B 1 75 ? 2.361 -35.094 -9.93 1 82.81 75 PHE B N 1
ATOM 1630 C CA . PHE B 1 75 ? 3.418 -35.906 -10.5 1 82.81 75 PHE B CA 1
ATOM 1631 C C . PHE B 1 75 ? 4.348 -36.438 -9.406 1 82.81 75 PHE B C 1
ATOM 1633 O O . PHE B 1 75 ? 4.465 -35.812 -8.344 1 82.81 75 PHE B O 1
ATOM 1640 N N . ASN B 1 76 ? 4.754 -37.656 -9.711 1 74.94 76 ASN B N 1
ATOM 1641 C CA . ASN B 1 76 ? 5.793 -38.156 -8.828 1 74.94 76 ASN B CA 1
ATOM 1642 C C . ASN B 1 76 ? 7.109 -37.406 -9.008 1 74.94 76 ASN B C 1
ATOM 1644 O O . ASN B 1 76 ? 7.371 -36.844 -10.07 1 74.94 76 ASN B O 1
ATOM 1648 N N . ASN B 1 77 ? 7.84 -37.25 -7.969 1 67.38 77 ASN B N 1
ATOM 1649 C CA . ASN B 1 77 ? 9.055 -36.438 -7.879 1 67.38 77 ASN B CA 1
ATOM 1650 C C . ASN B 1 77 ? 10.016 -36.75 -9.023 1 67.38 77 ASN B C 1
ATOM 1652 O O . ASN B 1 77 ? 10.734 -35.875 -9.5 1 67.38 77 ASN B O 1
ATOM 1656 N N . ASP B 1 78 ? 9.812 -37.844 -9.719 1 76.69 78 ASP B N 1
ATOM 1657 C CA . ASP B 1 78 ? 10.805 -38.25 -10.711 1 76.69 78 ASP B CA 1
ATOM 1658 C C . ASP B 1 78 ? 10.383 -37.844 -12.117 1 76.69 78 ASP B C 1
ATOM 1660 O O . ASP B 1 78 ? 11.227 -37.531 -12.953 1 76.69 78 ASP B O 1
ATOM 1664 N N . ALA B 1 79 ? 9.195 -37.656 -12.461 1 75.88 79 ALA B N 1
ATOM 1665 C CA . ALA B 1 79 ? 8.719 -37.438 -13.828 1 75.88 79 ALA B CA 1
ATOM 1666 C C . ALA B 1 79 ? 9.055 -36.031 -14.32 1 75.88 79 ALA B C 1
ATOM 1668 O O . ALA B 1 79 ? 9.375 -35.844 -15.5 1 75.88 79 ALA B O 1
ATOM 1669 N N . LEU B 1 80 ? 9.164 -35.062 -13.445 1 88.12 80 LEU B N 1
ATOM 1670 C CA . LEU B 1 80 ? 9.414 -33.688 -13.844 1 88.12 80 LEU B CA 1
ATOM 1671 C C . LEU B 1 80 ? 10.531 -33.062 -13.016 1 88.12 80 LEU B C 1
ATOM 1673 O O . LEU B 1 80 ? 10.469 -31.891 -12.656 1 88.12 80 LEU B O 1
ATOM 1677 N N . LYS B 1 81 ? 11.539 -33.938 -12.805 1 90.56 81 LYS B N 1
ATOM 1678 C CA . LYS B 1 81 ? 12.625 -33.531 -11.922 1 90.56 81 LYS B CA 1
ATOM 1679 C C . LYS B 1 81 ? 13.375 -32.312 -12.484 1 90.56 81 LYS B C 1
ATOM 1681 O O . LYS B 1 81 ? 13.664 -31.375 -11.758 1 90.56 81 LYS B O 1
ATOM 1686 N N . GLU B 1 82 ? 13.727 -32.344 -13.797 1 90.69 82 GLU B N 1
ATOM 1687 C CA . GLU B 1 82 ? 14.453 -31.25 -14.414 1 90.69 82 GLU B CA 1
ATOM 1688 C C . GLU B 1 82 ? 13.641 -29.953 -14.336 1 90.69 82 GLU B C 1
ATOM 1690 O O . GLU B 1 82 ? 14.18 -28.906 -13.984 1 90.69 82 GLU B O 1
ATOM 1695 N N . GLU B 1 83 ? 12.328 -30.031 -14.703 1 92.56 83 GLU B N 1
ATOM 1696 C CA . GLU B 1 83 ? 11.461 -28.859 -14.625 1 92.56 83 GLU B CA 1
ATOM 1697 C C . GLU B 1 83 ? 11.328 -28.359 -13.188 1 92.56 83 GLU B C 1
ATOM 1699 O O . GLU B 1 83 ? 11.336 -27.156 -12.945 1 92.56 83 GLU B O 1
ATOM 1704 N N . LYS B 1 84 ? 11.219 -29.234 -12.273 1 93.5 84 LYS B N 1
ATOM 1705 C CA . LYS B 1 84 ? 11.125 -28.875 -10.859 1 93.5 84 LYS B CA 1
ATOM 1706 C C . LYS B 1 84 ? 12.375 -28.109 -10.406 1 93.5 84 LYS B C 1
ATOM 1708 O O . LYS B 1 84 ? 12.273 -27.094 -9.719 1 93.5 84 LYS B O 1
ATOM 1713 N N . GLU B 1 85 ? 13.516 -28.641 -10.734 1 94.56 85 GLU B N 1
ATOM 1714 C CA . GLU B 1 85 ? 14.766 -28 -10.352 1 94.56 85 GLU B CA 1
ATOM 1715 C C . GLU B 1 85 ? 14.867 -26.594 -10.938 1 94.56 85 GLU B C 1
ATOM 1717 O O . GLU B 1 85 ? 15.312 -25.672 -10.266 1 94.56 85 GLU B O 1
ATOM 1722 N N . LYS B 1 86 ? 14.406 -26.406 -12.156 1 95.75 86 LYS B N 1
ATOM 1723 C CA . LYS B 1 86 ? 14.391 -25.094 -12.789 1 95.75 86 LYS B CA 1
ATOM 1724 C C . LYS B 1 86 ? 13.477 -24.141 -12.023 1 95.75 86 LYS B C 1
ATOM 1726 O O . LYS B 1 86 ? 13.844 -22.984 -11.781 1 95.75 86 LYS B O 1
ATOM 1731 N N . LEU B 1 87 ? 12.352 -24.594 -11.711 1 96.62 87 LEU B N 1
ATOM 1732 C CA . LEU B 1 87 ? 11.375 -23.781 -10.992 1 96.62 87 LEU B CA 1
ATOM 1733 C C . LEU B 1 87 ? 11.875 -23.422 -9.594 1 96.62 87 LEU B C 1
ATOM 1735 O O . LEU B 1 87 ? 11.664 -22.312 -9.117 1 96.62 87 LEU B O 1
ATOM 1739 N N . GLU B 1 88 ? 12.547 -24.359 -8.938 1 96.94 88 GLU B N 1
ATOM 1740 C CA . GLU B 1 88 ? 13.094 -24.094 -7.609 1 96.94 88 GLU B CA 1
ATOM 1741 C C . GLU B 1 88 ? 14.164 -23.016 -7.664 1 96.94 88 GLU B C 1
ATOM 1743 O O . GLU B 1 88 ? 14.219 -22.141 -6.797 1 96.94 88 GLU B O 1
ATOM 1748 N N . SER B 1 89 ? 14.977 -23.078 -8.672 1 97.25 89 SER B N 1
ATOM 1749 C CA . SER B 1 89 ? 15.977 -22.031 -8.859 1 97.25 89 SER B CA 1
ATOM 1750 C C . SER B 1 89 ? 15.32 -20.688 -9.133 1 97.25 89 SER B C 1
ATOM 1752 O O . SER B 1 89 ? 15.727 -19.656 -8.57 1 97.25 89 SER B O 1
ATOM 1754 N N . ALA B 1 90 ? 14.281 -20.688 -9.961 1 97.81 90 ALA B N 1
ATOM 1755 C CA . ALA B 1 90 ? 13.547 -19.453 -10.258 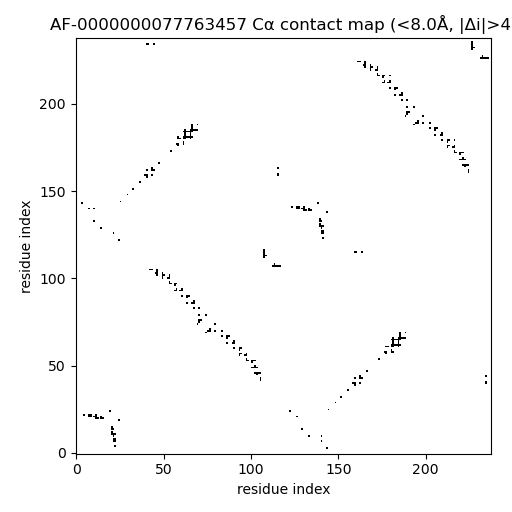1 97.81 90 ALA B CA 1
ATOM 1756 C C . ALA B 1 90 ? 12.875 -18.906 -9 1 97.81 90 ALA B C 1
ATOM 1758 O O . ALA B 1 90 ? 12.805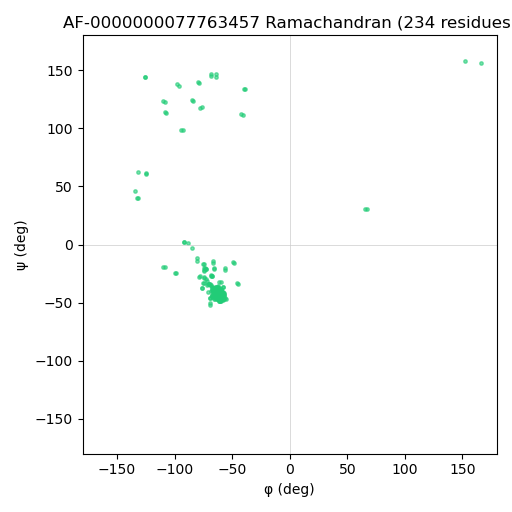 -17.688 -8.82 1 97.81 90 ALA B O 1
ATOM 1759 N N . LEU B 1 91 ? 12.406 -19.797 -8.18 1 98.06 91 LEU B N 1
ATOM 1760 C CA . LEU B 1 91 ? 11.75 -19.391 -6.945 1 98.06 91 LEU B CA 1
ATOM 1761 C C . LEU B 1 91 ? 12.719 -18.656 -6.023 1 98.06 91 LEU B C 1
ATOM 1763 O O . LEU B 1 91 ? 12.383 -17.625 -5.457 1 98.06 91 LEU B O 1
ATOM 1767 N N . VAL B 1 92 ? 13.875 -19.203 -5.863 1 97.81 92 VAL B N 1
ATOM 1768 C CA . VAL B 1 92 ? 14.898 -18.578 -5.027 1 97.81 92 VAL B CA 1
ATOM 1769 C C . VAL B 1 92 ? 15.211 -17.172 -5.539 1 97.81 92 VAL B C 1
ATOM 1771 O O . VAL B 1 92 ? 15.297 -16.234 -4.758 1 97.81 92 VAL B O 1
ATOM 1774 N N . LEU B 1 93 ? 15.336 -17.062 -6.852 1 98 93 LEU B N 1
ATOM 1775 C CA . LEU B 1 93 ? 15.633 -15.766 -7.453 1 98 93 LEU B CA 1
ATOM 1776 C C . LEU B 1 93 ? 14.477 -14.789 -7.242 1 98 93 LEU B C 1
ATOM 1778 O O . LEU B 1 93 ? 14.695 -13.625 -6.902 1 98 93 LEU B O 1
ATOM 1782 N N . ALA B 1 94 ? 13.289 -15.195 -7.477 1 97.69 94 ALA B N 1
ATOM 1783 C CA . ALA B 1 94 ? 12.109 -14.359 -7.293 1 97.69 94 ALA B CA 1
ATOM 1784 C C . ALA B 1 94 ? 11.984 -13.898 -5.844 1 97.69 94 ALA B C 1
ATOM 1786 O O . ALA B 1 94 ? 11.688 -12.734 -5.578 1 97.69 94 ALA B O 1
ATOM 1787 N N . GLN B 1 95 ? 12.211 -14.836 -4.906 1 97.81 95 GLN B N 1
ATOM 1788 C CA . GLN B 1 95 ? 12.148 -14.5 -3.488 1 97.81 95 GLN B CA 1
ATOM 1789 C C . GLN B 1 95 ? 13.211 -13.461 -3.121 1 97.81 95 GLN B C 1
ATOM 1791 O O . GLN B 1 95 ? 12.953 -12.547 -2.336 1 97.81 95 GLN B O 1
ATOM 1796 N N . ALA B 1 96 ? 14.352 -13.633 -3.639 1 97.44 96 ALA B N 1
ATOM 1797 C CA . ALA B 1 96 ? 15.43 -12.68 -3.385 1 97.44 96 ALA B CA 1
ATOM 1798 C C . ALA B 1 96 ? 15.055 -11.281 -3.885 1 97.44 96 ALA B C 1
ATOM 1800 O O . ALA B 1 96 ? 15.273 -10.289 -3.193 1 97.44 96 ALA B O 1
ATOM 1801 N N . LYS B 1 97 ? 14.484 -11.172 -5.043 1 96.56 97 LYS B N 1
ATOM 1802 C CA . LYS B 1 97 ? 14.062 -9.898 -5.613 1 96.56 97 LYS B CA 1
ATOM 1803 C C . LYS B 1 97 ? 13.016 -9.219 -4.734 1 96.56 97 LYS B C 1
ATOM 1805 O O . LYS B 1 97 ? 13.078 -8.016 -4.492 1 96.56 97 LYS B O 1
ATOM 1810 N N . ALA B 1 98 ? 12.047 -10 -4.328 1 95.44 98 ALA B N 1
ATOM 1811 C CA . ALA B 1 98 ? 11 -9.469 -3.463 1 95.44 98 ALA B CA 1
ATOM 1812 C C . ALA B 1 98 ? 11.578 -8.977 -2.137 1 95.44 98 ALA B C 1
ATOM 1814 O O . ALA B 1 98 ? 11.156 -7.934 -1.62 1 95.44 98 ALA B O 1
ATOM 1815 N N . SER B 1 99 ? 12.547 -9.703 -1.606 1 95.25 99 SER B N 1
ATOM 1816 C CA . SER B 1 99 ? 13.148 -9.375 -0.319 1 95.25 99 SER B CA 1
ATOM 1817 C C . SER B 1 99 ? 14.047 -8.148 -0.426 1 95.25 99 SER B C 1
ATOM 1819 O O . SER B 1 99 ? 14.297 -7.465 0.571 1 95.25 99 SER B O 1
ATOM 1821 N N . ASP B 1 100 ? 14.492 -7.844 -1.589 1 95.44 100 ASP B N 1
ATOM 1822 C CA . ASP B 1 100 ? 15.43 -6.746 -1.801 1 95.44 100 ASP B CA 1
ATOM 1823 C C . ASP B 1 100 ? 14.703 -5.402 -1.825 1 95.44 100 ASP B C 1
ATOM 1825 O O . ASP B 1 100 ? 15.336 -4.348 -1.729 1 95.44 100 ASP B O 1
ATOM 1829 N N . VAL B 1 101 ? 13.43 -5.473 -1.938 1 95.38 101 VAL B N 1
ATOM 1830 C CA . VAL B 1 101 ? 12.688 -4.219 -1.932 1 95.38 101 VAL B CA 1
ATOM 1831 C C . VAL B 1 101 ? 12.594 -3.678 -0.506 1 95.38 101 VAL B C 1
ATOM 1833 O O . VAL B 1 101 ? 12.008 -4.316 0.368 1 95.38 101 VAL B O 1
ATOM 1836 N N . TYR B 1 102 ? 13.133 -2.561 -0.324 1 96.38 102 TYR B N 1
ATOM 1837 C CA . TYR B 1 102 ? 13.109 -1.937 0.993 1 96.38 102 TYR B CA 1
ATOM 1838 C C . TYR B 1 102 ? 11.812 -1.154 1.202 1 96.38 102 TYR B C 1
ATOM 1840 O O . TYR B 1 102 ? 11.461 -0.298 0.388 1 96.38 102 TYR B O 1
ATOM 1848 N N . VAL B 1 103 ? 11.117 -1.472 2.244 1 95.19 103 VAL B N 1
ATOM 1849 C CA . VAL B 1 103 ? 9.938 -0.725 2.664 1 95.19 103 VAL B CA 1
ATOM 1850 C C . VAL B 1 103 ? 10.242 0.064 3.934 1 95.19 103 VAL B C 1
ATOM 1852 O O . VAL B 1 103 ? 10.477 -0.521 4.992 1 95.19 103 VAL B O 1
ATOM 1855 N N . PRO B 1 104 ? 10.219 1.36 3.775 1 95 104 PRO B N 1
ATOM 1856 C CA . PRO B 1 104 ? 10.547 2.154 4.961 1 95 104 PRO B CA 1
ATOM 1857 C C . PRO B 1 104 ? 9.531 1.982 6.09 1 95 104 PRO B C 1
ATOM 1859 O O . PRO B 1 104 ? 8.328 1.873 5.832 1 95 104 PRO B O 1
ATOM 1862 N N . LYS B 1 105 ? 10.07 2.004 7.312 1 94.19 105 LYS B N 1
ATOM 1863 C CA . LYS B 1 105 ? 9.211 1.971 8.492 1 94.19 105 LYS B CA 1
ATOM 1864 C C . LYS B 1 105 ? 8.953 3.377 9.031 1 94.19 105 LYS B C 1
ATOM 1866 O O . LYS B 1 105 ? 9.859 4.215 9.047 1 94.19 105 LYS B O 1
ATOM 1871 N N . ILE B 1 106 ? 7.723 3.564 9.352 1 93 106 ILE B N 1
ATOM 1872 C CA . ILE B 1 106 ? 7.363 4.852 9.93 1 93 106 ILE B CA 1
ATOM 1873 C C . ILE B 1 106 ? 7.062 4.684 11.422 1 93 106 ILE B C 1
ATOM 1875 O O . ILE B 1 106 ? 6.223 3.865 11.797 1 93 106 ILE B O 1
ATOM 1879 N N . ASP B 1 107 ? 7.793 5.418 12.203 1 94.12 107 ASP B N 1
ATOM 1880 C CA . ASP B 1 107 ? 7.527 5.426 13.641 1 94.12 107 ASP B CA 1
ATOM 1881 C C . ASP B 1 107 ? 6.57 6.559 14.016 1 94.12 107 ASP B C 1
ATOM 1883 O O . ASP B 1 107 ? 7.004 7.672 14.305 1 94.12 107 ASP B O 1
ATOM 1887 N N . TRP B 1 108 ? 5.348 6.176 14.141 1 93.75 108 TRP B N 1
ATOM 1888 C CA . TRP B 1 108 ? 4.297 7.172 14.344 1 93.75 108 TRP B CA 1
ATOM 1889 C C . TRP B 1 108 ? 4.336 7.727 15.766 1 93.75 108 TRP B C 1
ATOM 1891 O O . TRP B 1 108 ? 3.836 8.82 16.016 1 93.75 108 TRP B O 1
ATOM 1901 N N . PHE B 1 109 ? 4.914 6.988 16.703 1 91.12 109 PHE B N 1
ATOM 1902 C CA . PHE B 1 109 ? 5.082 7.492 18.062 1 91.12 109 PHE B CA 1
ATOM 1903 C C . PHE B 1 109 ? 6.078 8.648 18.094 1 91.12 109 PHE B C 1
ATOM 1905 O O . PHE B 1 109 ? 5.82 9.68 18.703 1 91.12 109 PHE B O 1
ATOM 1912 N N . VAL B 1 110 ? 7.125 8.391 17.344 1 89.81 110 VAL B N 1
ATOM 1913 C CA . VAL B 1 110 ? 8.172 9.414 17.281 1 89.81 110 VAL B CA 1
ATOM 1914 C C . VAL B 1 110 ? 7.637 10.648 16.562 1 89.81 110 VAL B C 1
ATOM 1916 O O . VAL B 1 110 ? 8 11.781 16.906 1 89.81 110 VAL B O 1
ATOM 1919 N N . LEU B 1 111 ? 6.668 10.461 15.688 1 91.56 111 LEU B N 1
ATOM 1920 C CA . LEU B 1 111 ? 6.102 11.562 14.914 1 91.56 111 LEU B CA 1
ATOM 1921 C C . LEU B 1 111 ? 4.902 12.172 15.633 1 91.56 111 LEU B C 1
ATOM 1923 O O . LEU B 1 111 ? 4.215 13.031 15.078 1 91.56 111 LEU B O 1
ATOM 1927 N N . ASN B 1 112 ? 4.613 11.688 16.766 1 89.88 112 ASN B N 1
ATOM 1928 C CA . ASN B 1 112 ? 3.541 12.172 17.641 1 89.88 112 ASN B CA 1
ATOM 1929 C C . ASN B 1 112 ? 2.168 11.945 17.016 1 89.88 112 ASN B C 1
ATOM 1931 O O . ASN B 1 112 ? 1.294 12.812 17.094 1 89.88 112 ASN B O 1
ATOM 1935 N N . GLU B 1 113 ? 2.102 10.906 16.25 1 92.62 113 GLU B N 1
ATOM 1936 C CA . GLU B 1 113 ? 0.839 10.477 15.648 1 92.62 113 GLU B CA 1
ATOM 1937 C C . GLU B 1 113 ? 0.537 9.016 15.984 1 92.62 113 GLU B C 1
ATOM 1939 O O . GLU B 1 113 ? 0.32 8.203 15.094 1 92.62 113 GLU B O 1
ATOM 1944 N N . PRO B 1 114 ? 0.379 8.625 17.297 1 91.69 114 PRO B N 1
ATOM 1945 C CA . PRO B 1 114 ? 0.208 7.223 17.672 1 91.69 114 PRO B CA 1
ATOM 1946 C C . PRO B 1 114 ? -1.103 6.629 17.156 1 91.69 114 PRO B C 1
ATOM 1948 O O . PRO B 1 114 ? -1.222 5.406 17.031 1 91.69 114 PRO B O 1
ATOM 1951 N N . GLN B 1 115 ? -2.051 7.477 16.828 1 90.44 115 GLN B N 1
ATOM 1952 C CA . GLN B 1 115 ? -3.34 6.992 16.344 1 90.44 115 GLN B CA 1
ATOM 1953 C C . GLN B 1 115 ? -3.201 6.312 14.992 1 90.44 115 GLN B C 1
ATOM 1955 O O . GLN B 1 115 ? -4.105 5.594 14.555 1 90.44 115 GLN B O 1
ATOM 1960 N N . MET B 1 116 ? -2.078 6.551 14.352 1 90.88 116 MET B N 1
ATOM 1961 C CA . MET B 1 116 ? -1.865 5.977 13.031 1 90.88 116 MET B CA 1
ATOM 1962 C C . MET B 1 116 ? -1.559 4.484 13.125 1 90.88 116 MET B C 1
ATOM 1964 O O . MET B 1 116 ? -1.602 3.775 12.117 1 90.88 116 MET B O 1
ATOM 1968 N N . PHE B 1 117 ? -1.192 4.07 14.375 1 82.81 117 PHE B N 1
ATOM 1969 C CA . PHE B 1 117 ? -0.971 2.637 14.547 1 82.81 117 PHE B CA 1
ATOM 1970 C C . PHE B 1 117 ? -2.295 1.883 14.555 1 82.81 117 PHE B C 1
ATOM 1972 O O . PHE B 1 117 ? -2.318 0.659 14.406 1 82.81 117 PHE B O 1
ATOM 1979 N N . ARG B 1 118 ? -3.273 2.648 14.82 1 69.38 118 ARG B N 1
ATOM 1980 C CA . ARG B 1 118 ? -4.57 1.996 14.953 1 69.38 118 ARG B CA 1
ATOM 1981 C C . ARG B 1 118 ? -5.18 1.703 13.586 1 69.38 118 ARG B C 1
ATOM 1983 O O . ARG B 1 118 ? -5.102 2.529 12.672 1 69.38 118 ARG B O 1
ATOM 1990 N N . PRO B 1 119 ? -5.84 0.475 13.438 1 59.25 119 PRO B N 1
ATOM 1991 C CA . PRO B 1 119 ? -6.523 0.178 12.18 1 59.25 119 PRO B CA 1
ATOM 1992 C C . PRO B 1 119 ? -7.715 1.097 11.922 1 59.25 119 PRO B C 1
ATOM 1994 O O . PRO B 1 119 ? -8.273 1.667 12.867 1 59.25 119 PRO B O 1
#

Solvent-accessible surface area (backbone atoms only — not comparable to full-atom values): 12831 Å² total; per-residue (Å²): 108,67,68,52,51,48,53,39,45,60,53,16,63,74,45,47,81,82,53,80,35,54,49,58,54,48,50,51,49,53,50,52,52,50,52,53,50,49,50,53,49,49,51,53,48,52,29,46,53,32,46,50,53,29,49,58,36,42,34,54,32,31,17,48,47,22,32,52,50,44,47,63,72,77,37,61,77,71,84,47,40,71,61,48,54,52,47,52,54,49,36,54,53,32,48,50,57,26,66,65,48,71,58,68,82,79,61,38,63,84,69,72,37,58,72,72,75,52,131,108,67,68,53,51,49,53,36,47,59,53,15,63,72,44,46,79,84,48,80,33,55,49,57,53,49,52,50,50,52,50,50,51,50,51,54,50,48,51,51,49,50,52,51,48,52,28,48,52,33,46,51,53,28,50,58,36,42,36,54,32,32,16,46,47,21,31,52,50,44,47,63,71,76,38,63,77,72,83,48,41,72,61,47,54,52,48,52,54,49,35,53,53,34,47,50,56,26,66,66,48,73,57,68,82,80,61,37,62,83,67,72,39,58,70,70,76,52,133

Foldseek 3Di:
DVVVLVVLVVVQVVVVPDDDRSNNVVVVVVVVVVVLVVVVVVLVVQLVVLVVVLVVLVVVLVVLVVVLVVCVVPHDCPPCVVVNVVSVVVNVVSVVVSVPRDRDDDDCVVSVRVCVVPD/DVVVLVVLQVVQVVVVPPDDRSNNVVVVVVVVVVVLVVVVVVLVVQLVVLVVVLVVLVVVLVVLVVVLVVCVVPHDCPPCVVVNVVSVVVNVVSVVVSVPRDRDDDDCVVSVRVCVVPD

Sequence (238 aa):
MENFIRDLKIKTLMAEDYGTPVEEVFDKCVEDMTEHYRAKLFMLKKQQDAEYKKFQEELEVWRIQGKLELINDLFNNDALKEEKEKLESALVLAQAKASDVYVPKIDWFVLNEPQMFRPMENFIRDLKIKTLMAEDYGTPVEEVFDKCVEDMTEHYRAKLFMLKKQQDAEYKKFQEELEVWRIQGKLELINDLFNNDALKEEKEKLESALVLAQAKASDVYVPKIDWFVLNEPQMFRP

Nearest PDB structures (foldseek):
  6ixe-assembly1_A  TM=5.143E-01  e=7.503E+00  Homo sapiens
  6ixf-assembly1_A  TM=4.128E-01  e=5.912E+00  Homo sapiens
  6ixe-assembly1_A  TM=5.118E-01  e=9.585E+00  Homo sapiens
  6ixf-assembly1_A  TM=4.104E-01  e=7.555E+00  Homo sapiens

Radius of gyration: 28.63 Å; Cα contacts (8 Å, |Δi|>4): 193; chains: 2; bounding box: 30×87×52 Å